Protein AF-A0A3M9MAK7-F1 (afdb_monomer)

pLDDT: mean 71.77, std 20.91, range [28.06, 95.38]

Nearest PDB structures (foldseek):
  4g6q-assembly2_B  TM=2.895E-01  e=3.908E-01  Kribbella flavida DSM 17836
  4g6q-assembly1_A  TM=2.541E-01  e=4.656E-01  Kribbella flavida DSM 17836
  4eju-assembly1_A  TM=1.971E-01  e=6.233E-01  Staphylococcus epidermidis RP62A
  3c18-assembly2_C  TM=3.849E-01  e=3.012E+00  Exiguobacterium sibiricum 255-15
  7yoo-assembly1_R  TM=2.099E-01  e=4.275E+00  Homo sapiens

Organism: NCBI:txid2487040

Mean predicted aligned error: 14.71 Å

Structure (mmCIF, N/CA/C/O backbone):
data_AF-A0A3M9MAK7-F1
#
_entry.id   AF-A0A3M9MAK7-F1
#
loop_
_atom_site.group_PDB
_atom_site.id
_atom_site.type_symbol
_atom_site.label_atom_id
_atom_site.label_alt_id
_atom_site.label_comp_id
_atom_site.label_asym_id
_atom_site.label_entity_id
_atom_site.label_seq_id
_atom_site.pdbx_PDB_ins_code
_atom_site.Cartn_x
_atom_site.Cartn_y
_atom_site.Cartn_z
_atom_site.occupancy
_atom_site.B_iso_or_equiv
_atom_site.auth_seq_id
_atom_site.auth_comp_id
_atom_site.auth_asym_id
_atom_site.auth_atom_id
_atom_site.pdbx_PDB_model_num
ATOM 1 N N . MET A 1 1 ? 31.504 -10.971 -49.615 1.00 34.22 1 MET A N 1
ATOM 2 C CA . MET A 1 1 ? 32.256 -11.606 -48.510 1.00 34.22 1 MET A CA 1
ATOM 3 C C . MET A 1 1 ? 31.718 -11.075 -47.186 1.00 34.22 1 MET A C 1
ATOM 5 O O . MET A 1 1 ? 32.121 -10.003 -46.760 1.00 34.22 1 MET A O 1
ATOM 9 N N . GLN A 1 2 ? 30.749 -11.764 -46.582 1.00 28.98 2 GLN A N 1
ATOM 10 C CA . GLN A 1 2 ? 30.196 -11.410 -45.268 1.00 28.98 2 GLN A CA 1
ATOM 11 C C . GLN A 1 2 ? 30.791 -12.370 -44.232 1.00 28.98 2 GLN A C 1
ATOM 13 O O . GLN A 1 2 ? 30.714 -13.584 -44.402 1.00 28.98 2 GLN A O 1
ATOM 18 N N . LYS A 1 3 ? 31.460 -11.820 -43.213 1.00 28.06 3 LYS A N 1
ATOM 19 C CA . LYS A 1 3 ? 32.079 -12.587 -42.125 1.00 28.06 3 LYS A CA 1
ATOM 20 C C . LYS A 1 3 ? 30.995 -13.044 -41.148 1.00 28.06 3 LYS A C 1
ATOM 22 O O . LYS A 1 3 ? 30.235 -12.222 -40.645 1.00 28.06 3 LYS A O 1
ATOM 27 N N . ALA A 1 4 ? 30.955 -14.347 -40.883 1.00 28.98 4 ALA A N 1
ATOM 28 C CA . ALA A 1 4 ? 30.161 -14.941 -39.819 1.00 28.98 4 ALA A CA 1
ATOM 29 C C . ALA A 1 4 ? 30.706 -14.495 -38.453 1.00 28.98 4 ALA A C 1
ATOM 31 O O . ALA A 1 4 ? 31.904 -14.605 -38.198 1.00 28.98 4 ALA A O 1
ATOM 32 N N . ILE A 1 5 ? 29.830 -13.999 -37.580 1.00 31.05 5 ILE A N 1
ATOM 33 C CA . ILE A 1 5 ? 30.132 -13.802 -36.162 1.00 31.05 5 ILE A CA 1
ATOM 34 C C . ILE A 1 5 ? 29.603 -15.042 -35.440 1.00 31.05 5 ILE A C 1
ATOM 36 O O . ILE A 1 5 ? 28.426 -15.131 -35.103 1.00 31.05 5 ILE A O 1
ATOM 40 N N . THR A 1 6 ? 30.472 -16.030 -35.252 1.00 35.84 6 THR A N 1
ATOM 41 C CA . THR A 1 6 ? 30.286 -17.111 -34.283 1.00 35.84 6 THR A CA 1
ATOM 42 C C . THR A 1 6 ? 30.476 -16.528 -32.887 1.00 35.84 6 THR A C 1
ATOM 44 O O . THR A 1 6 ? 31.595 -16.219 -32.486 1.00 35.84 6 THR A O 1
ATOM 47 N N . THR A 1 7 ? 29.388 -16.328 -32.146 1.00 33.84 7 THR A N 1
ATOM 48 C CA . THR A 1 7 ? 29.469 -16.034 -30.712 1.00 33.84 7 THR A CA 1
ATOM 49 C C . THR A 1 7 ? 29.550 -17.344 -29.940 1.00 33.84 7 THR A C 1
ATOM 51 O O . THR A 1 7 ? 28.528 -17.972 -29.659 1.00 33.84 7 THR A O 1
ATOM 54 N N . ASP A 1 8 ? 30.771 -17.736 -29.593 1.00 30.81 8 ASP A N 1
ATOM 55 C CA . ASP A 1 8 ? 31.036 -18.677 -28.512 1.00 30.81 8 ASP A CA 1
ATOM 56 C C . ASP A 1 8 ? 30.536 -18.079 -27.191 1.00 30.81 8 ASP A C 1
ATOM 58 O O . ASP A 1 8 ? 30.943 -16.994 -26.770 1.00 30.81 8 ASP A O 1
ATOM 62 N N . ILE A 1 9 ? 29.622 -18.788 -26.531 1.00 37.78 9 ILE A N 1
ATOM 63 C CA . ILE A 1 9 ? 29.179 -18.473 -25.173 1.00 37.78 9 ILE A CA 1
ATOM 64 C C . ILE A 1 9 ? 30.303 -18.917 -24.224 1.00 37.78 9 ILE A C 1
ATOM 66 O O . ILE A 1 9 ? 30.621 -20.111 -24.197 1.00 37.78 9 ILE A O 1
ATOM 70 N N . PRO A 1 10 ? 30.906 -18.026 -23.416 1.00 31.86 10 PRO A N 1
ATOM 71 C CA . PRO A 1 10 ? 31.939 -18.438 -22.480 1.00 31.86 10 PRO A CA 1
ATOM 72 C C . PRO A 1 10 ? 31.339 -19.346 -21.399 1.00 31.86 10 PRO A C 1
ATOM 74 O O . PRO A 1 10 ? 30.562 -18.921 -20.540 1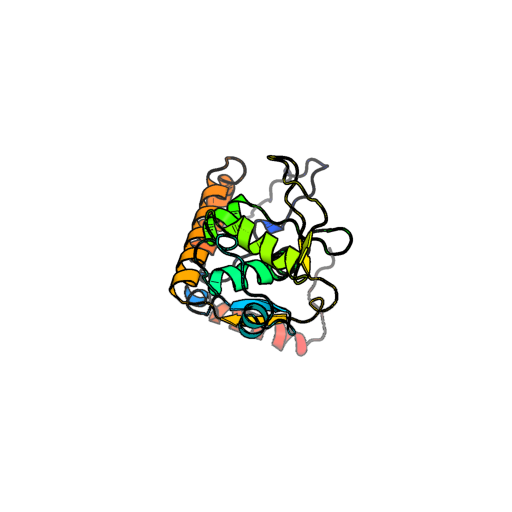.00 31.86 10 PRO A O 1
ATOM 77 N N . LYS A 1 11 ? 31.733 -20.623 -21.436 1.00 36.12 11 LYS A N 1
ATOM 78 C CA . LYS A 1 11 ? 31.542 -21.592 -20.352 1.00 36.12 11 LYS A CA 1
ATOM 79 C C . LYS A 1 11 ? 32.352 -21.125 -19.140 1.00 36.12 11 LYS A C 1
ATOM 81 O O . LYS A 1 11 ? 33.554 -21.353 -19.077 1.00 36.12 11 LYS A O 1
ATOM 86 N N . GLY A 1 12 ? 31.710 -20.444 -18.192 1.00 32.47 12 GLY A N 1
ATOM 87 C CA . GLY A 1 12 ? 32.422 -19.977 -16.997 1.00 32.47 12 GLY A CA 1
ATOM 88 C C . GLY A 1 12 ? 31.598 -19.364 -15.865 1.00 32.47 12 GLY A C 1
ATOM 89 O O . GLY A 1 12 ? 32.193 -18.822 -14.940 1.00 32.47 12 GLY A O 1
ATOM 90 N N . ILE A 1 13 ? 30.261 -19.422 -15.886 1.00 34.41 13 ILE A N 1
ATOM 91 C CA . ILE A 1 13 ? 29.427 -18.789 -14.843 1.00 34.41 13 ILE A CA 1
ATOM 92 C C . ILE A 1 13 ? 28.430 -19.787 -14.251 1.00 34.41 13 ILE A C 1
ATOM 94 O O . ILE A 1 13 ? 27.233 -19.547 -14.220 1.00 34.41 13 ILE A O 1
ATOM 98 N N . LEU A 1 14 ? 28.918 -20.927 -13.773 1.00 33.44 14 LEU A N 1
ATOM 99 C CA . LEU A 1 14 ? 28.177 -21.753 -12.822 1.00 33.44 14 LEU A CA 1
ATOM 100 C C . LEU A 1 14 ? 29.174 -22.256 -11.777 1.00 33.44 14 LEU A C 1
ATOM 102 O O . LEU A 1 14 ? 29.785 -23.305 -11.937 1.00 33.44 14 LEU A O 1
ATOM 106 N N . LYS A 1 15 ? 29.375 -21.461 -10.720 1.00 32.44 15 LYS A N 1
ATOM 107 C CA . LYS A 1 15 ? 29.794 -22.006 -9.427 1.00 32.44 15 LYS A CA 1
ATOM 108 C C . LYS A 1 15 ? 28.524 -22.306 -8.639 1.00 32.44 15 LYS A C 1
ATOM 110 O O . LYS A 1 15 ? 27.651 -21.450 -8.500 1.00 32.44 15 LYS A O 1
ATOM 115 N N . GLU A 1 16 ? 28.433 -23.554 -8.217 1.00 37.16 16 GLU A N 1
ATOM 116 C CA . GLU A 1 16 ? 27.311 -24.203 -7.554 1.00 37.16 16 GLU A CA 1
ATOM 117 C C . GLU A 1 16 ? 26.887 -23.466 -6.267 1.00 37.16 16 GLU A C 1
ATOM 119 O O . GLU A 1 16 ? 27.723 -22.951 -5.525 1.00 37.16 16 GLU A O 1
ATOM 124 N N . GLY A 1 17 ? 25.575 -23.423 -5.991 1.00 35.81 17 GLY A N 1
ATOM 125 C CA . GLY A 1 17 ? 25.070 -23.214 -4.625 1.00 35.81 17 GLY A CA 1
ATOM 126 C C . GLY A 1 17 ? 24.333 -21.911 -4.278 1.00 35.81 17 GLY A C 1
ATOM 127 O O . GLY A 1 17 ? 24.080 -21.683 -3.098 1.00 35.81 17 GLY A O 1
ATOM 128 N N . LYS A 1 18 ? 23.923 -21.059 -5.229 1.00 31.34 18 LYS A N 1
ATOM 129 C CA . LYS A 1 18 ? 22.968 -19.959 -4.946 1.00 31.34 18 LYS A CA 1
ATOM 130 C C . LYS A 1 18 ? 21.806 -19.981 -5.943 1.00 31.34 18 LYS A C 1
ATOM 132 O O . LYS A 1 18 ? 22.076 -20.038 -7.142 1.00 31.34 18 LYS A O 1
ATOM 137 N N . PRO A 1 19 ? 20.530 -19.928 -5.505 1.00 30.64 19 PRO A N 1
ATOM 138 C CA . PRO A 1 19 ? 19.407 -19.879 -6.434 1.00 30.64 19 PRO A CA 1
ATOM 139 C C . PRO A 1 19 ? 19.476 -18.574 -7.232 1.00 30.64 19 PRO A C 1
ATOM 141 O O . PRO A 1 19 ? 19.287 -17.478 -6.703 1.00 30.64 19 PRO A O 1
ATOM 144 N N . PHE A 1 20 ? 19.800 -18.709 -8.516 1.00 31.02 20 PHE A N 1
ATOM 145 C CA . PHE A 1 20 ? 19.833 -17.627 -9.486 1.00 31.02 20 PHE A CA 1
ATOM 146 C C . PHE A 1 20 ? 18.391 -17.161 -9.720 1.00 31.02 20 PHE A C 1
ATOM 148 O O . PHE A 1 20 ? 17.602 -17.813 -10.403 1.00 31.02 20 PHE A O 1
ATOM 155 N N . CYS A 1 21 ? 18.014 -16.062 -9.073 1.00 31.17 21 CYS A N 1
ATOM 156 C CA . CYS A 1 21 ? 16.691 -15.473 -9.201 1.00 31.17 21 CYS A CA 1
ATOM 157 C C . CYS A 1 21 ? 16.575 -14.800 -10.577 1.00 31.17 21 CYS A C 1
ATOM 159 O O . CYS A 1 21 ? 17.034 -13.676 -10.775 1.00 31.17 21 CYS A O 1
ATOM 161 N N . TRP A 1 22 ? 15.929 -15.475 -11.531 1.00 29.20 22 TRP A N 1
ATOM 162 C CA . TRP A 1 22 ? 15.577 -14.937 -12.857 1.00 29.20 22 TRP A CA 1
ATOM 163 C C . TRP A 1 22 ? 14.670 -13.686 -12.799 1.00 29.20 22 TRP A C 1
ATOM 165 O O . TRP A 1 22 ? 14.403 -13.044 -13.816 1.00 29.20 22 TRP A O 1
ATOM 175 N N . TYR A 1 23 ? 14.219 -13.290 -11.606 1.00 36.19 23 TYR A N 1
ATOM 176 C CA . TYR A 1 23 ? 13.237 -12.232 -11.389 1.00 36.19 23 TYR A CA 1
ATOM 177 C C . TYR A 1 23 ? 13.775 -10.799 -11.538 1.00 36.19 23 TYR A C 1
ATOM 179 O O . TYR A 1 23 ? 12.991 -9.853 -11.555 1.00 36.19 23 TYR A O 1
ATOM 187 N N . CYS A 1 24 ? 15.088 -10.602 -11.700 1.00 31.58 24 CYS A N 1
ATOM 188 C CA . CYS A 1 24 ? 15.650 -9.262 -11.910 1.00 31.58 24 CYS A CA 1
ATOM 189 C C . CYS A 1 24 ? 15.579 -8.760 -13.367 1.00 31.58 24 CYS A C 1
ATOM 191 O O . CYS A 1 24 ? 15.871 -7.591 -13.601 1.00 31.58 24 CYS A O 1
ATOM 193 N N . ILE A 1 25 ? 15.184 -9.592 -14.343 1.00 34.56 25 ILE A N 1
ATOM 194 C CA . ILE A 1 25 ? 15.234 -9.231 -15.780 1.00 34.56 25 ILE A CA 1
ATOM 195 C C . ILE A 1 25 ? 13.850 -9.304 -16.467 1.00 34.56 25 ILE A C 1
ATOM 197 O O . ILE A 1 25 ? 13.680 -8.827 -17.582 1.00 34.56 25 ILE A O 1
ATOM 201 N N . GLY A 1 26 ? 12.819 -9.834 -15.802 1.00 28.50 26 GLY A N 1
ATOM 202 C CA . GLY A 1 26 ? 11.537 -10.192 -16.430 1.00 28.50 26 GLY A CA 1
ATOM 203 C C . GLY A 1 26 ? 10.393 -9.167 -16.380 1.00 28.50 26 GLY A C 1
ATOM 204 O O . GLY A 1 26 ? 9.238 -9.583 -16.416 1.00 28.50 26 GLY A O 1
ATOM 205 N N . GLN A 1 27 ? 10.641 -7.857 -16.262 1.00 43.41 27 GLN A N 1
ATOM 206 C CA . GLN A 1 27 ? 9.577 -6.840 -16.401 1.00 43.41 27 GLN A CA 1
ATOM 207 C C . GLN A 1 27 ? 9.912 -5.812 -17.464 1.00 43.41 27 GLN A C 1
ATOM 209 O O . GLN A 1 27 ? 10.501 -4.765 -17.199 1.00 43.41 27 GLN A O 1
ATOM 214 N N . THR A 1 28 ? 9.576 -6.167 -18.695 1.00 39.09 28 THR A N 1
ATOM 215 C CA . THR A 1 28 ? 10.204 -5.566 -19.858 1.00 39.09 28 THR A CA 1
ATOM 216 C C . THR A 1 28 ? 9.272 -5.522 -21.059 1.00 39.09 28 THR A C 1
ATOM 218 O O . THR A 1 28 ? 9.636 -5.844 -22.183 1.00 39.09 28 THR A O 1
ATOM 221 N N . LEU A 1 29 ? 8.036 -5.090 -20.815 1.00 35.12 29 LEU A N 1
ATOM 222 C CA . LEU A 1 29 ? 7.176 -4.551 -21.865 1.00 35.12 29 LEU A CA 1
ATOM 223 C C . LEU A 1 29 ? 7.310 -3.023 -21.852 1.00 35.12 29 LEU A C 1
ATOM 225 O O . LEU A 1 29 ? 7.438 -2.466 -20.763 1.00 35.12 29 LEU A O 1
ATOM 229 N N . PRO A 1 30 ? 7.304 -2.345 -23.014 1.00 34.44 30 PRO A N 1
ATOM 230 C CA . PRO A 1 30 ? 7.687 -0.942 -23.162 1.00 34.44 30 PRO A CA 1
ATOM 231 C C . PRO A 1 30 ? 6.867 -0.050 -22.224 1.00 34.44 30 PRO A C 1
ATOM 233 O O . PRO A 1 30 ? 5.686 0.233 -22.433 1.00 34.44 30 PRO A O 1
ATOM 236 N N . ILE A 1 31 ? 7.521 0.376 -21.144 1.00 41.50 31 ILE A N 1
ATOM 237 C CA . ILE A 1 31 ? 6.896 1.008 -19.981 1.00 41.50 31 ILE A CA 1
ATOM 238 C C . ILE A 1 31 ? 6.359 2.414 -20.323 1.00 41.50 31 ILE A C 1
ATOM 240 O O . ILE A 1 31 ? 5.423 2.900 -19.689 1.00 41.50 31 ILE A O 1
ATOM 244 N N . ASN A 1 32 ? 6.864 3.063 -21.374 1.00 34.19 32 ASN A N 1
ATOM 245 C CA . ASN A 1 32 ? 6.567 4.475 -21.621 1.00 34.19 32 ASN A CA 1
ATOM 246 C C . ASN A 1 32 ? 5.165 4.764 -22.183 1.00 34.19 32 ASN A C 1
ATOM 248 O O . ASN A 1 32 ? 4.618 5.816 -21.858 1.00 34.19 32 ASN A O 1
ATOM 252 N N . ASN A 1 33 ? 4.533 3.843 -22.924 1.00 29.78 33 ASN A N 1
ATOM 253 C CA . ASN A 1 33 ? 3.176 4.063 -23.458 1.00 29.78 33 ASN A CA 1
ATOM 254 C C . ASN A 1 33 ? 2.054 3.401 -22.637 1.00 29.78 33 ASN A C 1
ATOM 256 O O . ASN A 1 33 ? 0.897 3.798 -22.748 1.00 29.78 33 ASN A O 1
ATOM 260 N N . LEU A 1 34 ? 2.382 2.475 -21.728 1.00 31.28 34 LEU A N 1
ATOM 261 C CA . LEU A 1 34 ? 1.412 1.858 -20.810 1.00 31.28 34 LEU A CA 1
ATOM 262 C C . LEU A 1 34 ? 1.251 2.616 -19.477 1.00 31.28 34 LEU A C 1
ATOM 264 O O . LEU A 1 34 ? 0.250 2.428 -18.792 1.00 31.28 34 LEU A O 1
ATOM 268 N N . ILE A 1 35 ? 2.157 3.539 -19.118 1.00 36.66 35 ILE A N 1
ATOM 269 C CA . ILE A 1 35 ? 2.048 4.345 -17.878 1.00 36.66 35 ILE A CA 1
ATOM 270 C C . ILE A 1 35 ? 0.912 5.386 -17.923 1.00 36.66 35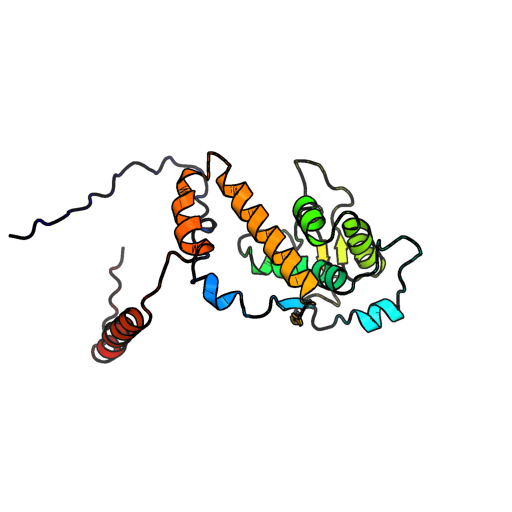 ILE A C 1
ATOM 272 O O . ILE A 1 35 ? 0.468 5.854 -16.870 1.00 36.66 35 ILE A O 1
ATOM 276 N N . LYS A 1 36 ? 0.374 5.735 -19.100 1.00 34.53 36 LYS A N 1
ATOM 277 C CA . LYS A 1 36 ? -0.831 6.584 -19.168 1.00 34.53 36 LYS A CA 1
ATOM 278 C C . LYS A 1 36 ? -2.081 5.858 -18.643 1.00 34.53 36 LYS A C 1
ATOM 280 O O . LYS A 1 36 ? -3.037 6.513 -18.227 1.00 34.53 36 LYS A O 1
ATOM 285 N N . HIS A 1 37 ? -2.056 4.525 -18.578 1.00 40.28 37 HIS A N 1
ATOM 286 C CA . HIS A 1 37 ? -3.168 3.716 -18.100 1.00 40.28 37 HIS A CA 1
ATOM 287 C C . HIS A 1 37 ? -3.081 3.486 -16.587 1.00 40.28 37 HIS A C 1
ATOM 289 O O . HIS A 1 37 ? -2.348 2.643 -16.087 1.00 40.28 37 HIS A O 1
ATOM 295 N N . GLN A 1 38 ? -3.858 4.290 -15.860 1.00 50.59 38 GLN A N 1
ATOM 296 C CA . GLN A 1 38 ? -4.550 3.936 -14.619 1.00 50.59 38 GLN A CA 1
ATOM 297 C C . GLN A 1 38 ? -3.814 2.950 -13.688 1.00 50.59 38 GLN A C 1
ATOM 299 O O . GLN A 1 38 ? -4.037 1.743 -13.729 1.00 50.59 38 GLN A O 1
ATOM 304 N N . LEU A 1 39 ? -3.011 3.479 -12.756 1.00 67.06 39 LEU A N 1
ATOM 305 C CA . LEU A 1 39 ? -2.609 2.745 -11.551 1.00 67.06 39 LEU A CA 1
ATOM 306 C C . LEU A 1 39 ? -3.875 2.371 -10.758 1.00 67.06 39 LEU A C 1
ATOM 308 O O . LEU A 1 39 ? -4.385 3.174 -9.971 1.00 67.06 39 LEU A O 1
ATOM 312 N N . LYS A 1 40 ? -4.402 1.177 -11.033 1.00 82.56 40 LYS A N 1
ATOM 313 C CA . LYS A 1 40 ? -5.485 0.533 -10.293 1.00 82.56 40 LYS A CA 1
ATOM 314 C C . LYS A 1 40 ? -4.891 -0.299 -9.165 1.00 82.56 40 LYS A C 1
ATOM 316 O O . LYS A 1 40 ? -3.884 -0.980 -9.357 1.00 82.56 40 LYS A O 1
ATOM 321 N N . ILE A 1 41 ? -5.518 -0.254 -7.998 1.00 87.31 41 ILE A N 1
ATOM 322 C CA . ILE A 1 41 ? -5.159 -1.092 -6.852 1.00 87.31 41 ILE A CA 1
ATOM 323 C C . ILE A 1 41 ? -6.144 -2.241 -6.740 1.00 87.31 41 ILE A C 1
ATOM 325 O O . ILE A 1 41 ? -7.333 -2.065 -6.985 1.00 87.31 41 ILE A O 1
ATOM 329 N N . ARG A 1 42 ? -5.644 -3.412 -6.343 1.00 90.81 42 ARG A N 1
ATOM 330 C CA . ARG A 1 42 ? -6.470 -4.569 -5.996 1.00 90.81 42 ARG A CA 1
ATOM 331 C C . ARG A 1 42 ? -6.941 -4.456 -4.550 1.00 90.81 42 ARG A C 1
ATOM 333 O O . ARG A 1 42 ? -6.107 -4.361 -3.656 1.00 90.81 42 ARG A O 1
ATOM 340 N N . ILE A 1 43 ? -8.248 -4.494 -4.328 1.00 93.62 43 ILE A N 1
ATOM 341 C CA . ILE A 1 43 ? -8.889 -4.383 -3.009 1.00 93.62 43 ILE A CA 1
ATOM 342 C C . ILE A 1 43 ? -9.860 -5.557 -2.843 1.00 93.62 43 ILE A C 1
ATOM 344 O O . ILE A 1 43 ? -10.464 -5.940 -3.847 1.00 93.62 43 ILE A O 1
ATOM 348 N N . PRO A 1 44 ? -10.032 -6.137 -1.637 1.00 94.06 44 PRO A N 1
ATOM 349 C CA . PRO A 1 44 ? -10.991 -7.220 -1.428 1.00 94.06 44 PRO A CA 1
ATOM 350 C C . PRO A 1 44 ? -12.387 -6.867 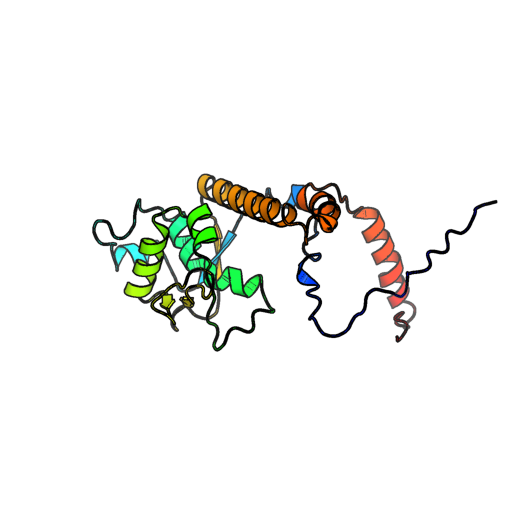-1.944 1.00 94.06 44 PRO A C 1
ATOM 352 O O . PRO A 1 44 ? -12.890 -5.771 -1.688 1.00 94.06 44 PRO A O 1
ATOM 355 N N . LEU A 1 45 ? -13.028 -7.801 -2.651 1.00 92.81 45 LEU A N 1
ATOM 356 C CA . LEU A 1 45 ? -14.322 -7.566 -3.299 1.00 92.81 45 LEU A CA 1
ATOM 357 C C . LEU A 1 45 ? -15.403 -7.127 -2.301 1.00 92.81 45 LEU A C 1
ATOM 359 O O . LEU A 1 45 ? -16.201 -6.251 -2.622 1.00 92.81 45 LEU A O 1
ATOM 363 N N . LYS A 1 46 ? -15.378 -7.684 -1.087 1.00 92.00 46 LYS A N 1
ATOM 364 C CA . LYS A 1 46 ? -16.338 -7.416 -0.005 1.00 92.00 46 LYS A CA 1
ATOM 365 C C . LYS A 1 46 ? -16.025 -6.165 0.826 1.00 92.00 46 LYS A C 1
ATOM 367 O O . LYS A 1 46 ? -16.801 -5.815 1.703 1.00 92.00 46 LYS A O 1
ATOM 372 N N . PHE A 1 47 ? -14.891 -5.500 0.598 1.00 94.12 47 PHE A N 1
ATOM 373 C CA . PHE A 1 47 ? -14.489 -4.340 1.396 1.00 94.12 47 PHE A CA 1
ATOM 374 C C . PHE A 1 47 ? -14.969 -3.032 0.756 1.00 94.12 47 PHE A C 1
ATOM 376 O O . PHE A 1 47 ? -14.643 -2.765 -0.400 1.00 94.12 47 PHE A O 1
ATOM 383 N N . ASN A 1 48 ? -15.694 -2.189 1.490 1.00 93.88 48 ASN A N 1
ATOM 384 C CA . ASN A 1 48 ? -16.033 -0.823 1.080 1.00 93.88 48 ASN A CA 1
ATOM 385 C C . ASN A 1 48 ? -15.473 0.172 2.105 1.00 93.88 48 ASN A C 1
ATOM 387 O O . ASN A 1 48 ? -15.835 0.125 3.275 1.00 93.88 48 ASN A O 1
ATOM 391 N N . LEU A 1 49 ? -14.579 1.066 1.668 1.00 93.50 49 LEU A N 1
ATOM 392 C CA . LEU A 1 49 ? -13.917 2.008 2.570 1.00 93.50 49 LEU A CA 1
ATOM 393 C C . LEU A 1 49 ? -14.891 3.033 3.162 1.00 93.50 49 LEU A C 1
ATOM 395 O O . LEU A 1 49 ? -14.750 3.377 4.330 1.00 93.50 49 LEU A O 1
ATOM 399 N N . ASP A 1 50 ? -15.855 3.525 2.383 1.00 93.94 50 ASP A N 1
ATOM 400 C CA . ASP A 1 50 ? -16.760 4.582 2.843 1.00 93.94 50 ASP A CA 1
ATOM 401 C C . ASP A 1 50 ? -17.719 4.057 3.920 1.00 93.94 50 ASP A C 1
ATOM 403 O O . ASP A 1 50 ? -17.857 4.668 4.979 1.00 93.94 50 ASP A O 1
ATOM 407 N N . GLU A 1 51 ? -18.292 2.872 3.700 1.00 94.75 51 GLU A N 1
ATOM 408 C CA . GLU A 1 51 ? -19.112 2.165 4.695 1.00 94.75 51 GLU A CA 1
ATOM 409 C C . GLU A 1 51 ? -18.296 1.784 5.937 1.00 94.75 51 GLU A C 1
ATOM 411 O O . GLU A 1 51 ? -18.772 1.908 7.066 1.00 94.75 51 GLU A O 1
ATOM 416 N N . HIS A 1 52 ? -17.045 1.354 5.746 1.00 94.38 52 HIS A N 1
ATOM 417 C CA . HIS A 1 52 ? -16.163 0.985 6.852 1.00 94.38 52 HIS A CA 1
ATOM 418 C C . HIS A 1 52 ? -15.814 2.184 7.736 1.00 94.38 52 HIS A C 1
ATOM 420 O O . HIS A 1 52 ? -15.853 2.067 8.957 1.00 94.38 52 HIS A O 1
ATOM 426 N N . LEU A 1 53 ? -15.533 3.346 7.137 1.00 94.19 53 LEU A N 1
ATOM 427 C CA . LEU A 1 53 ? -15.264 4.590 7.866 1.00 94.19 53 LEU A CA 1
ATOM 428 C C . LEU A 1 53 ? -16.500 5.114 8.610 1.00 94.19 53 LEU A C 1
ATOM 430 O O . LEU A 1 53 ? -16.349 5.713 9.671 1.00 94.19 53 LEU A O 1
ATOM 434 N N . LEU A 1 54 ? -17.705 4.880 8.080 1.00 94.19 54 LEU A N 1
ATOM 435 C CA . LEU A 1 54 ? -18.967 5.189 8.762 1.00 94.19 54 LEU A CA 1
ATOM 436 C C . LEU A 1 54 ? -19.187 4.290 9.984 1.00 94.19 54 LEU A C 1
ATOM 438 O O . LEU A 1 54 ? -19.573 4.774 11.044 1.00 94.19 54 LEU A O 1
ATOM 442 N N . LYS A 1 55 ? -18.928 2.986 9.842 1.00 95.38 55 LYS A N 1
ATOM 443 C CA . LYS A 1 55 ? -19.118 2.002 10.917 1.00 95.38 55 LYS A CA 1
ATOM 444 C C . LYS A 1 55 ? -18.046 2.098 12.005 1.00 95.38 55 LYS A C 1
ATOM 446 O O . LYS A 1 55 ? -18.343 1.911 13.181 1.00 95.38 55 LYS A O 1
ATOM 451 N N . TYR A 1 56 ? -16.806 2.369 11.610 1.00 93.31 56 TYR A N 1
ATOM 452 C CA . TYR A 1 56 ? -15.648 2.448 12.493 1.00 93.31 56 TYR A CA 1
ATOM 453 C C . TYR A 1 56 ? -14.907 3.768 12.258 1.00 93.31 56 TYR A C 1
ATOM 455 O O . TYR A 1 56 ? -13.867 3.778 11.589 1.00 93.31 56 TYR A O 1
ATOM 463 N N . PRO A 1 57 ? -15.415 4.895 12.784 1.00 91.31 57 PRO A N 1
ATOM 464 C CA . PRO A 1 57 ? -14.730 6.169 12.644 1.00 91.31 57 PRO A CA 1
ATOM 465 C C . PRO A 1 57 ? -13.343 6.104 13.311 1.00 91.31 57 PRO A C 1
ATOM 467 O O . PRO A 1 57 ? -13.202 5.502 14.381 1.00 91.31 57 PRO A O 1
ATOM 470 N N . PRO A 1 58 ? -12.299 6.675 12.685 1.00 90.62 58 PRO A N 1
ATOM 471 C CA . PRO A 1 58 ? -10.970 6.701 13.276 1.00 90.62 58 PRO A CA 1
ATOM 472 C C . PRO A 1 58 ? -10.938 7.621 14.495 1.00 90.62 58 PRO A C 1
ATOM 474 O O . PRO A 1 58 ? -11.529 8.705 14.492 1.00 90.62 58 PRO A O 1
ATOM 477 N N . GLU A 1 59 ? -10.212 7.206 15.527 1.00 89.38 59 GLU A N 1
ATOM 478 C CA . GLU A 1 59 ? -10.042 8.009 16.733 1.00 89.38 59 GLU A CA 1
ATOM 479 C C . GLU A 1 59 ? -9.160 9.237 16.462 1.00 89.38 59 GLU A C 1
ATOM 481 O O . GLU A 1 59 ? -8.371 9.295 15.507 1.00 89.38 59 GLU A O 1
ATOM 486 N N . LYS A 1 60 ? -9.285 10.262 17.312 1.00 83.75 60 LYS A N 1
ATOM 487 C CA . LYS A 1 60 ? -8.535 11.512 17.152 1.00 83.75 60 LYS A CA 1
ATOM 488 C C . LYS A 1 60 ? -7.030 11.232 17.200 1.00 83.75 60 LYS A C 1
ATOM 490 O O . LYS A 1 60 ? -6.486 10.878 18.237 1.00 83.75 60 LYS A O 1
ATOM 495 N N . GLY A 1 61 ? -6.353 11.457 16.076 1.00 80.00 61 GLY A N 1
ATOM 496 C CA . GLY A 1 61 ? -4.905 11.260 15.951 1.00 80.00 61 GLY A CA 1
ATOM 497 C C . GLY A 1 61 ? -4.475 9.850 15.538 1.00 80.00 61 GLY A C 1
ATOM 498 O O . GLY A 1 61 ? -3.295 9.664 15.250 1.00 80.00 61 GLY A O 1
ATOM 499 N N . GLU A 1 62 ? -5.402 8.894 15.419 1.00 82.81 62 GLU A N 1
ATOM 500 C CA . GLU A 1 62 ? -5.108 7.528 14.965 1.00 82.81 62 GLU A CA 1
ATOM 501 C C . GLU A 1 62 ? -4.614 7.524 13.511 1.00 82.81 62 GLU A C 1
ATOM 503 O O . GLU A 1 62 ? -3.593 6.923 13.181 1.00 82.81 62 GLU A 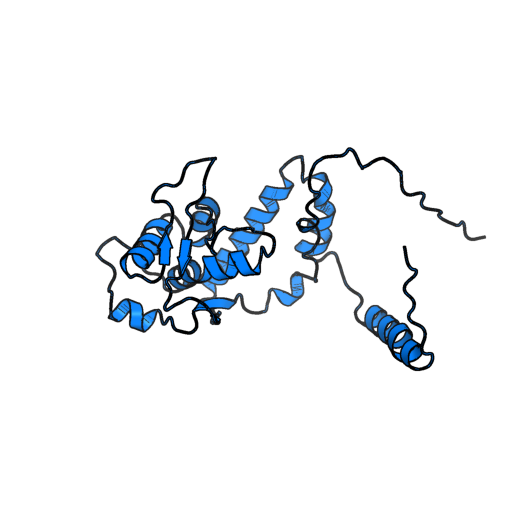O 1
ATOM 508 N N . ILE A 1 63 ? -5.287 8.279 12.637 1.00 85.06 63 ILE A N 1
ATOM 509 C CA . ILE A 1 63 ? -4.900 8.434 11.233 1.00 85.06 63 ILE A CA 1
ATOM 510 C C . ILE A 1 63 ? -4.421 9.866 10.999 1.00 85.06 63 ILE A C 1
ATOM 512 O O . ILE A 1 63 ? -5.202 10.820 10.976 1.00 85.06 63 ILE A O 1
ATOM 516 N N . LYS A 1 64 ? -3.114 10.027 10.769 1.00 78.94 64 LYS A N 1
ATOM 517 C CA . LYS A 1 64 ? -2.530 11.331 10.433 1.00 78.94 64 LYS A CA 1
ATOM 518 C C . LYS A 1 64 ? -2.952 11.754 9.023 1.00 78.94 64 LYS A C 1
ATOM 520 O O . LYS A 1 64 ? -2.425 11.223 8.045 1.00 78.94 64 LYS A O 1
ATOM 525 N N . ASN A 1 65 ? -3.812 12.770 8.943 1.00 79.12 65 ASN A N 1
ATOM 526 C CA . ASN A 1 65 ? -4.417 13.301 7.715 1.00 79.12 65 ASN A CA 1
ATOM 527 C C . ASN A 1 65 ? -5.186 12.215 6.951 1.00 79.12 65 ASN A C 1
ATOM 529 O O . ASN A 1 65 ? -4.610 11.517 6.114 1.00 79.12 65 ASN A O 1
ATOM 533 N N . LEU A 1 66 ? -6.483 12.093 7.247 1.00 84.19 66 LEU A N 1
ATOM 534 C CA . LEU A 1 66 ? -7.375 11.117 6.626 1.00 84.19 66 LEU A CA 1
ATOM 535 C C . LEU A 1 66 ? -7.400 11.304 5.101 1.00 84.19 66 LEU A C 1
ATOM 537 O O . LEU A 1 66 ? -7.993 12.243 4.577 1.00 84.19 66 LEU A O 1
ATOM 541 N N . ASP A 1 67 ? -6.726 10.401 4.396 1.00 88.75 67 ASP A N 1
ATOM 542 C CA . ASP A 1 67 ? -6.609 10.391 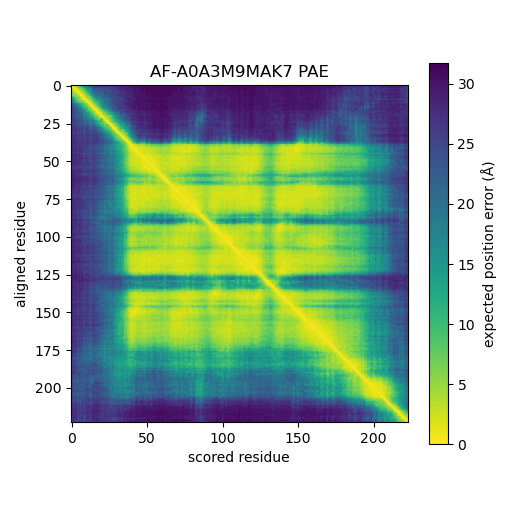2.940 1.00 88.75 67 ASP A CA 1
ATOM 543 C C . ASP A 1 67 ? -7.047 9.013 2.443 1.00 88.75 67 ASP A C 1
ATOM 545 O O . ASP A 1 67 ? -6.365 8.007 2.669 1.00 88.75 67 ASP A O 1
ATOM 549 N N . LYS A 1 68 ? -8.210 8.969 1.784 1.00 91.25 68 LYS A N 1
ATOM 550 C CA . LYS A 1 68 ? -8.834 7.721 1.330 1.00 91.25 68 LYS A CA 1
ATOM 551 C C . LYS A 1 68 ? -7.908 6.928 0.409 1.00 91.25 68 LYS A C 1
ATOM 553 O O . LYS A 1 68 ? -7.816 5.714 0.555 1.00 91.25 68 LYS A O 1
ATOM 558 N N . ASP A 1 69 ? -7.148 7.592 -0.464 1.00 90.88 69 ASP A N 1
ATOM 559 C CA . ASP A 1 69 ? -6.223 6.915 -1.382 1.00 90.88 69 ASP A CA 1
ATOM 560 C C . ASP A 1 69 ? -5.118 6.159 -0.627 1.00 90.88 69 ASP A C 1
ATOM 562 O O . ASP A 1 69 ? -4.723 5.058 -1.022 1.00 90.88 69 ASP A O 1
ATOM 566 N N . ARG A 1 70 ? -4.633 6.717 0.491 1.00 90.62 70 ARG A N 1
ATOM 567 C CA . ARG A 1 70 ? -3.616 6.066 1.336 1.00 90.62 70 ARG A CA 1
ATOM 568 C C . ARG A 1 70 ? -4.169 4.828 2.017 1.00 90.62 70 ARG A C 1
ATOM 570 O O . ARG A 1 70 ? -3.476 3.816 2.088 1.00 90.62 70 ARG A O 1
ATOM 577 N N . LEU A 1 71 ? -5.406 4.919 2.493 1.00 92.81 71 LEU A N 1
ATOM 578 C CA . LEU A 1 71 ? -6.105 3.816 3.138 1.00 92.81 71 LEU A CA 1
ATOM 579 C C . LEU A 1 71 ? -6.386 2.681 2.150 1.00 92.81 71 LEU A C 1
ATOM 581 O O . LEU A 1 71 ? -6.043 1.534 2.424 1.00 92.81 71 LEU A O 1
ATOM 585 N N . LEU A 1 72 ? -6.903 3.003 0.961 1.00 93.31 72 LEU A N 1
ATOM 586 C CA . LEU A 1 72 ? -7.101 2.033 -0.120 1.00 93.31 72 LEU A CA 1
ATOM 587 C C . LEU A 1 72 ? -5.781 1.364 -0.524 1.00 93.31 72 LEU A C 1
ATOM 589 O O . LEU A 1 72 ? -5.736 0.149 -0.726 1.00 93.31 72 LEU A O 1
ATOM 593 N N . TYR A 1 73 ? -4.692 2.137 -0.601 1.00 91.62 73 TYR A N 1
ATOM 594 C CA . TYR A 1 73 ? -3.364 1.590 -0.864 1.00 91.62 73 TYR A CA 1
ATOM 595 C C . TYR A 1 73 ? -2.916 0.626 0.235 1.00 91.62 73 TYR A C 1
ATOM 597 O O . TYR A 1 73 ? -2.473 -0.474 -0.086 1.00 91.62 73 TYR A O 1
ATOM 605 N N . ALA A 1 74 ? -3.083 0.990 1.510 1.00 92.19 74 ALA A N 1
ATOM 606 C CA . ALA A 1 74 ? -2.725 0.134 2.639 1.00 92.19 74 ALA A CA 1
ATOM 607 C C . ALA A 1 74 ? -3.472 -1.211 2.613 1.00 92.19 74 ALA A C 1
ATOM 609 O O . ALA A 1 74 ? -2.842 -2.261 2.726 1.00 92.19 74 ALA A O 1
ATOM 610 N N . VAL A 1 75 ? -4.788 -1.196 2.370 1.00 93.81 75 VAL A N 1
ATOM 611 C CA . VAL A 1 75 ? -5.608 -2.419 2.271 1.00 93.81 75 VAL A CA 1
ATOM 612 C C . VAL A 1 75 ? -5.210 -3.277 1.070 1.00 93.81 75 VAL A C 1
ATOM 614 O O . VAL A 1 75 ? -5.231 -4.505 1.151 1.00 93.81 75 VAL A O 1
ATOM 617 N N . GLY A 1 76 ? -4.838 -2.661 -0.054 1.00 91.44 76 GLY A N 1
ATOM 618 C CA . GLY A 1 76 ? -4.479 -3.382 -1.275 1.00 91.44 76 GLY A CA 1
ATOM 619 C C . GLY A 1 76 ? -3.060 -3.957 -1.307 1.00 91.44 76 GLY A C 1
ATOM 620 O O . GLY A 1 76 ? -2.733 -4.753 -2.198 1.00 91.44 76 GLY A O 1
ATOM 621 N N . LEU A 1 77 ? -2.198 -3.590 -0.354 1.00 89.81 77 LEU A N 1
ATOM 622 C CA . LEU A 1 77 ? -0.797 -4.016 -0.324 1.00 89.81 77 LEU A CA 1
ATOM 623 C C . LEU A 1 77 ? -0.617 -5.536 -0.225 1.00 89.81 77 LEU A C 1
ATOM 625 O O . LEU A 1 77 ? 0.092 -6.074 -1.080 1.00 89.81 77 LEU A O 1
ATOM 629 N N . PRO A 1 78 ? -1.259 -6.262 0.714 1.00 89.19 78 PRO A N 1
ATOM 630 C CA . PRO A 1 78 ? -1.056 -7.707 0.822 1.00 89.19 78 PRO A CA 1
ATOM 631 C C . PRO A 1 78 ? -1.485 -8.472 -0.441 1.00 89.19 78 PRO A C 1
ATOM 633 O O . PRO A 1 78 ? -0.895 -9.493 -0.789 1.00 89.19 78 PRO A O 1
ATOM 636 N N . ILE A 1 79 ? -2.483 -7.978 -1.182 1.00 89.44 79 ILE A N 1
ATOM 637 C CA . ILE A 1 79 ? -2.890 -8.574 -2.466 1.00 89.44 79 ILE A CA 1
ATOM 638 C C . ILE A 1 79 ? -1.847 -8.269 -3.542 1.00 89.44 79 ILE A C 1
ATOM 640 O O . ILE A 1 79 ? -1.424 -9.156 -4.281 1.00 89.44 79 ILE A O 1
ATOM 644 N N . THR A 1 80 ? -1.411 -7.013 -3.621 1.00 86.94 80 THR A N 1
ATOM 645 C CA . THR A 1 80 ? -0.466 -6.555 -4.644 1.00 86.94 80 THR A CA 1
ATOM 646 C C . THR A 1 80 ? 0.894 -7.234 -4.505 1.00 86.94 80 THR A C 1
ATOM 648 O O . THR A 1 80 ? 1.452 -7.680 -5.502 1.00 86.94 80 THR A O 1
ATOM 651 N N . ILE A 1 81 ? 1.410 -7.361 -3.282 1.00 84.88 81 ILE A N 1
ATOM 652 C CA . ILE A 1 81 ? 2.702 -8.001 -3.013 1.00 84.88 81 ILE A CA 1
ATOM 653 C C . ILE A 1 81 ? 2.653 -9.489 -3.377 1.00 84.88 81 ILE A C 1
ATOM 655 O O . ILE A 1 81 ? 3.567 -9.960 -4.046 1.00 84.88 81 ILE A O 1
ATOM 659 N N . ARG A 1 82 ? 1.582 -10.212 -3.017 1.00 81.31 82 ARG A N 1
ATOM 660 C CA . ARG A 1 82 ? 1.410 -11.625 -3.407 1.00 81.31 82 ARG A CA 1
ATOM 661 C C . ARG A 1 82 ? 1.322 -11.795 -4.917 1.00 81.31 82 ARG A C 1
ATOM 663 O O . ARG A 1 82 ? 1.995 -12.645 -5.484 1.00 81.31 82 ARG A O 1
ATOM 670 N N . ALA A 1 83 ? 0.525 -10.959 -5.578 1.00 81.38 83 ALA A N 1
ATOM 671 C CA . ALA A 1 83 ? 0.367 -11.028 -7.026 1.00 81.38 83 ALA A CA 1
ATOM 672 C C . ALA A 1 83 ? 1.677 -10.734 -7.777 1.00 81.38 83 ALA A C 1
ATOM 674 O O . ALA A 1 83 ? 1.918 -11.315 -8.834 1.00 81.38 83 ALA A O 1
ATOM 675 N N . ASN A 1 84 ? 2.509 -9.841 -7.234 1.00 76.12 84 ASN A N 1
ATOM 676 C CA . ASN A 1 84 ? 3.777 -9.449 -7.844 1.00 76.12 84 ASN A CA 1
ATOM 677 C C . ASN A 1 84 ? 4.940 -10.372 -7.488 1.00 76.12 84 ASN A C 1
ATOM 679 O O . ASN A 1 84 ? 5.950 -10.319 -8.177 1.00 76.12 84 ASN A O 1
ATOM 683 N N . ASN A 1 85 ? 4.824 -11.184 -6.441 1.00 77.50 85 ASN A N 1
ATOM 684 C CA . ASN A 1 85 ? 5.886 -12.067 -5.983 1.00 77.50 85 ASN A CA 1
ATOM 685 C C . ASN A 1 85 ? 5.320 -13.477 -5.787 1.00 77.50 85 ASN A C 1
ATOM 687 O O . ASN A 1 85 ? 5.107 -13.924 -4.660 1.00 77.50 85 ASN A O 1
ATOM 691 N N . LYS A 1 86 ? 5.064 -14.173 -6.899 1.00 70.38 86 LYS A N 1
ATOM 692 C CA . LYS A 1 86 ? 4.543 -15.551 -6.886 1.00 70.38 86 LYS A CA 1
ATOM 693 C C . LYS A 1 86 ? 5.483 -16.529 -6.170 1.00 70.38 86 LYS A C 1
ATOM 695 O O . LYS A 1 86 ? 5.020 -17.523 -5.626 1.00 70.38 86 LYS A O 1
ATOM 700 N N . ASP A 1 87 ? 6.772 -16.195 -6.120 1.00 67.81 87 ASP A N 1
ATOM 701 C CA . ASP A 1 87 ? 7.817 -16.994 -5.477 1.00 67.81 87 ASP A CA 1
ATOM 702 C C . ASP A 1 87 ? 7.942 -16.743 -3.966 1.00 67.81 87 ASP A C 1
ATOM 704 O O . ASP A 1 87 ? 8.720 -17.423 -3.293 1.00 67.81 87 ASP A O 1
ATOM 708 N N . LEU A 1 88 ? 7.188 -15.787 -3.397 1.00 69.00 88 LEU A N 1
ATOM 709 C CA . LEU A 1 88 ? 7.114 -15.636 -1.944 1.00 69.00 88 LEU A CA 1
ATOM 710 C C . LEU A 1 88 ? 6.438 -16.878 -1.358 1.00 69.00 88 LEU A C 1
ATOM 712 O O . LEU A 1 88 ? 5.214 -16.967 -1.285 1.00 69.00 88 LEU A O 1
ATOM 716 N N . ARG A 1 89 ? 7.257 -17.824 -0.893 1.00 61.38 89 ARG A N 1
ATOM 717 C CA . ARG A 1 89 ? 6.839 -18.940 -0.039 1.00 61.38 89 ARG A CA 1
ATOM 718 C C . ARG A 1 89 ? 6.477 -18.406 1.341 1.00 61.38 89 ARG A C 1
ATOM 720 O O . ARG A 1 89 ? 7.211 -18.595 2.307 1.00 61.38 89 ARG A O 1
ATOM 727 N N . THR A 1 90 ? 5.378 -17.673 1.442 1.00 64.06 90 THR A N 1
ATOM 728 C CA . THR A 1 90 ? 4.884 -17.239 2.739 1.00 64.06 90 THR A CA 1
ATOM 729 C C . THR A 1 90 ? 4.023 -18.325 3.358 1.00 64.06 90 THR A C 1
ATOM 731 O O . THR A 1 90 ? 3.019 -18.762 2.795 1.00 64.06 90 THR A O 1
ATOM 734 N N . TRP A 1 91 ? 4.435 -18.762 4.548 1.00 63.28 91 TRP A N 1
ATOM 735 C CA . TRP A 1 91 ? 3.682 -19.693 5.380 1.00 63.28 91 TRP A CA 1
ATOM 736 C C . TRP A 1 91 ? 2.260 -19.143 5.572 1.00 63.28 91 TRP A C 1
ATOM 738 O O . TRP A 1 91 ? 2.085 -17.986 5.954 1.00 63.28 91 TRP A O 1
ATOM 748 N N . SER A 1 92 ? 1.236 -19.929 5.240 1.00 72.69 92 SER A N 1
ATOM 749 C CA . SER A 1 92 ? -0.183 -19.608 5.473 1.00 72.69 92 SER A CA 1
ATOM 750 C C . SER A 1 92 ? -0.702 -18.270 4.907 1.00 72.69 92 SER A C 1
ATOM 752 O O . SER A 1 92 ? -1.677 -17.718 5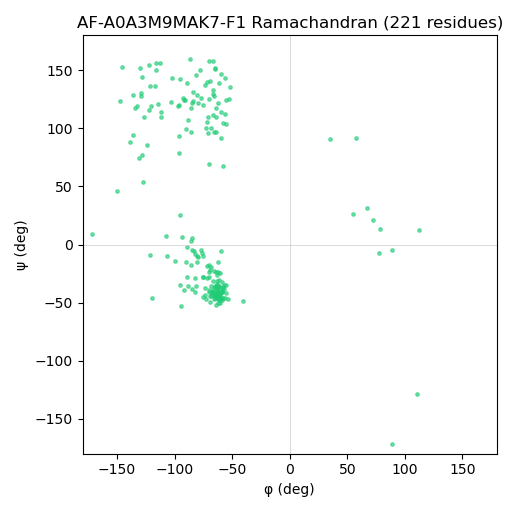.418 1.00 72.69 92 SER A O 1
ATOM 754 N N . GLY A 1 93 ? -0.096 -17.723 3.848 1.00 77.00 93 GLY A N 1
ATOM 755 C CA . GLY A 1 93 ? -0.618 -16.532 3.161 1.00 77.00 93 GLY A CA 1
ATOM 756 C C . GLY A 1 93 ? -0.348 -15.192 3.855 1.00 77.00 93 GLY A C 1
ATOM 757 O O . GLY A 1 93 ? -0.952 -14.187 3.472 1.00 77.00 93 GLY A O 1
ATOM 758 N N . TRP A 1 94 ? 0.550 -15.166 4.843 1.00 85.81 94 TRP A N 1
ATOM 759 C CA . TRP A 1 94 ? 1.096 -13.938 5.427 1.00 85.81 94 TRP A CA 1
ATOM 760 C C . TRP A 1 94 ? 1.918 -13.152 4.406 1.00 85.81 94 TRP A C 1
ATOM 762 O O . TRP A 1 94 ? 2.469 -13.730 3.475 1.00 85.81 94 TRP A O 1
ATOM 772 N N . VAL A 1 95 ? 2.005 -11.830 4.540 1.00 86.69 95 VAL A N 1
ATOM 773 C CA . VAL A 1 95 ? 2.710 -10.992 3.563 1.00 86.69 95 VAL A CA 1
ATOM 774 C C . VAL A 1 95 ? 3.637 -10.012 4.272 1.00 86.69 95 VAL A C 1
ATOM 776 O O . VAL A 1 95 ? 3.148 -9.185 5.042 1.00 86.69 95 VAL A O 1
ATOM 779 N N . PRO A 1 96 ? 4.960 -10.067 4.028 1.00 85.75 96 PRO A N 1
ATOM 780 C CA . PRO A 1 96 ? 5.883 -9.098 4.600 1.00 85.75 96 PRO A CA 1
ATOM 781 C C . PRO A 1 96 ? 5.676 -7.740 3.941 1.00 85.75 96 PRO A C 1
ATOM 783 O O . PRO A 1 96 ? 5.746 -7.612 2.717 1.00 85.75 96 PRO A O 1
ATOM 786 N N . VAL A 1 97 ? 5.436 -6.715 4.757 1.00 84.38 97 VAL A N 1
ATOM 787 C CA . VAL A 1 97 ? 5.282 -5.342 4.276 1.00 84.38 97 VAL A CA 1
ATOM 788 C C . VAL A 1 97 ? 6.427 -4.483 4.802 1.00 84.38 97 VAL A C 1
ATOM 790 O O . VAL A 1 97 ? 6.624 -4.338 6.007 1.00 84.38 97 VAL A O 1
ATOM 793 N N . ASN A 1 98 ? 7.194 -3.900 3.878 1.00 81.94 98 ASN A N 1
ATOM 794 C CA . ASN A 1 98 ? 8.352 -3.076 4.208 1.00 81.94 98 ASN A CA 1
ATOM 795 C C . ASN A 1 98 ? 7.930 -1.654 4.625 1.00 81.94 98 ASN A C 1
ATOM 797 O O . ASN A 1 98 ? 7.337 -0.903 3.842 1.00 81.94 98 ASN A O 1
ATOM 801 N N . ALA A 1 99 ? 8.307 -1.264 5.844 1.00 82.19 99 ALA A N 1
ATOM 802 C CA . ALA A 1 99 ? 8.065 0.062 6.404 1.00 82.19 99 ALA A CA 1
ATOM 803 C C . ALA A 1 99 ? 8.685 1.204 5.574 1.00 82.19 99 ALA A C 1
ATOM 805 O O . ALA A 1 99 ? 8.060 2.254 5.422 1.00 82.19 99 ALA A O 1
ATOM 806 N N . LYS A 1 100 ? 9.878 1.015 4.984 1.00 81.38 100 LYS A N 1
ATOM 807 C CA . LYS A 1 100 ? 10.547 2.038 4.154 1.00 81.38 100 LYS A CA 1
ATOM 808 C C . LYS A 1 100 ? 9.706 2.372 2.919 1.00 81.38 100 LYS A C 1
ATOM 810 O O . LYS A 1 100 ? 9.489 3.546 2.614 1.00 81.38 100 LYS A O 1
ATOM 815 N N . THR A 1 101 ? 9.190 1.349 2.239 1.00 79.81 101 THR A N 1
ATOM 816 C CA . THR A 1 101 ? 8.347 1.507 1.044 1.00 79.81 101 THR A CA 1
ATOM 817 C C . THR A 1 101 ? 7.004 2.151 1.400 1.00 79.81 101 THR A C 1
ATOM 819 O O . THR A 1 101 ? 6.549 3.069 0.715 1.00 79.81 101 THR A O 1
ATOM 822 N N . LEU A 1 102 ? 6.397 1.742 2.519 1.00 84.56 102 LEU A N 1
ATOM 823 C CA . LEU A 1 102 ? 5.188 2.369 3.062 1.00 84.56 102 LEU A CA 1
ATOM 824 C C . LEU A 1 102 ? 5.391 3.852 3.375 1.00 84.56 102 LEU A C 1
ATOM 826 O O . LEU A 1 102 ? 4.585 4.684 2.963 1.00 84.56 102 LEU A O 1
ATOM 830 N N . MET A 1 103 ? 6.483 4.200 4.052 1.00 86.25 103 MET A N 1
ATOM 831 C CA . MET A 1 103 ? 6.802 5.579 4.409 1.00 86.25 103 MET A CA 1
ATOM 832 C C . MET A 1 103 ? 7.025 6.454 3.168 1.00 86.25 103 MET A C 1
ATOM 834 O O . MET A 1 103 ? 6.576 7.598 3.141 1.00 86.25 103 MET A O 1
ATOM 838 N N . ALA A 1 104 ? 7.632 5.923 2.102 1.00 82.75 104 ALA A N 1
ATOM 839 C CA . ALA A 1 104 ? 7.806 6.658 0.847 1.00 82.75 104 ALA A CA 1
ATOM 840 C C . ALA A 1 104 ? 6.465 7.015 0.168 1.00 82.75 104 ALA A C 1
ATOM 842 O O . ALA A 1 104 ? 6.331 8.084 -0.436 1.00 82.75 104 ALA A O 1
ATOM 843 N N . VAL A 1 105 ? 5.457 6.143 0.281 1.00 84.25 105 VAL A N 1
ATOM 844 C CA . VAL A 1 105 ? 4.158 6.304 -0.393 1.00 84.25 105 VAL A CA 1
ATOM 845 C C . VAL A 1 105 ? 3.116 6.979 0.506 1.00 84.25 105 VAL A C 1
ATOM 847 O O . VAL A 1 105 ? 2.525 7.989 0.124 1.00 84.25 105 VAL A O 1
ATOM 850 N N . ILE A 1 106 ? 2.896 6.466 1.713 1.00 85.19 106 ILE A N 1
ATOM 851 C CA . ILE A 1 106 ? 1.865 6.924 2.657 1.00 85.19 106 ILE A CA 1
ATOM 852 C C . ILE A 1 106 ? 2.398 8.045 3.568 1.00 85.19 106 ILE A C 1
ATOM 854 O O . ILE A 1 106 ? 1.648 8.947 3.941 1.00 85.19 106 ILE A O 1
ATOM 858 N N . GLY A 1 107 ? 3.707 8.077 3.835 1.00 86.19 107 GLY A N 1
ATOM 859 C CA . GLY A 1 107 ? 4.340 9.018 4.768 1.00 86.19 107 GLY A CA 1
ATOM 860 C C . GLY A 1 107 ? 4.382 8.492 6.205 1.00 86.19 107 GLY A C 1
ATOM 861 O O . GLY A 1 107 ? 4.021 7.350 6.470 1.00 86.19 107 GLY A O 1
ATOM 862 N N . ASN A 1 108 ? 4.783 9.345 7.152 1.00 83.06 108 ASN A N 1
ATOM 863 C CA . ASN A 1 108 ? 4.991 8.971 8.564 1.00 83.06 108 ASN A CA 1
ATOM 864 C C . ASN A 1 108 ? 3.721 8.473 9.286 1.00 83.06 108 ASN A C 1
ATOM 866 O O . ASN A 1 108 ? 3.822 7.887 10.355 1.00 83.06 108 ASN A O 1
ATOM 870 N N . GLY A 1 109 ? 2.533 8.695 8.715 1.00 81.94 109 GLY A N 1
ATOM 871 C CA . GLY A 1 109 ? 1.251 8.217 9.248 1.00 81.94 109 GLY A CA 1
ATOM 872 C C . GLY A 1 109 ? 0.879 6.785 8.848 1.00 81.94 109 GLY A C 1
ATOM 873 O O . GLY A 1 109 ? -0.238 6.360 9.128 1.00 81.94 109 GLY A O 1
ATOM 874 N N . TYR A 1 110 ? 1.768 6.049 8.167 1.00 88.06 110 TYR A N 1
ATOM 875 C CA . TYR A 1 110 ? 1.448 4.710 7.659 1.00 88.06 110 TYR A CA 1
ATOM 876 C C . TYR A 1 110 ? 1.091 3.725 8.777 1.00 88.06 110 TYR A C 1
ATOM 878 O O . TYR A 1 110 ? 0.201 2.901 8.588 1.00 88.06 110 TYR A O 1
ATOM 886 N N . LYS A 1 111 ? 1.763 3.829 9.932 1.00 88.19 111 LYS A N 1
ATOM 887 C CA . LYS A 1 111 ? 1.555 2.922 11.062 1.00 88.19 111 LYS A CA 1
ATOM 888 C C . LYS A 1 111 ? 0.120 3.025 11.576 1.00 88.19 111 LYS A C 1
ATOM 890 O O . LYS A 1 111 ? -0.579 2.026 11.583 1.00 88.19 111 LYS A O 1
ATOM 895 N N . GLY A 1 112 ? -0.354 4.243 11.835 1.00 89.56 112 GLY A N 1
ATOM 896 C CA . GLY A 1 112 ? -1.736 4.479 12.261 1.00 89.56 112 GLY A CA 1
ATOM 897 C C . GLY A 1 112 ? -2.787 3.989 11.259 1.00 89.56 112 GLY A C 1
ATOM 898 O O . GLY A 1 112 ? -3.834 3.494 11.652 1.00 89.56 112 GLY A O 1
ATOM 899 N N . SER A 1 113 ? -2.486 4.030 9.954 1.00 91.06 113 SER A N 1
ATOM 900 C CA . SER A 1 113 ? -3.379 3.456 8.932 1.00 91.06 113 SER A CA 1
ATOM 901 C C . SER A 1 113 ? -3.464 1.927 9.017 1.00 91.06 113 SER A C 1
ATOM 903 O O . SER A 1 113 ? -4.540 1.366 8.840 1.00 91.06 113 SER A O 1
ATOM 905 N N . LEU A 1 114 ? -2.341 1.245 9.258 1.00 91.44 114 LEU A N 1
ATOM 906 C CA . LEU A 1 114 ? -2.310 -0.215 9.392 1.00 91.44 114 LEU A CA 1
ATOM 907 C C . LEU A 1 114 ? -2.904 -0.665 10.728 1.00 91.44 114 LEU A C 1
ATOM 909 O O . LEU A 1 114 ? -3.721 -1.581 10.732 1.00 91.44 114 LEU A O 1
ATOM 913 N N . ASP A 1 115 ? -2.558 0.016 11.820 1.00 91.25 115 ASP A N 1
ATOM 914 C CA . ASP A 1 115 ? -3.084 -0.248 13.161 1.00 91.25 115 ASP A CA 1
ATOM 915 C C . ASP A 1 115 ? -4.614 -0.091 13.181 1.00 91.25 115 ASP A C 1
ATOM 917 O O . ASP A 1 115 ? -5.309 -0.961 13.701 1.00 91.25 115 ASP A O 1
ATOM 921 N N . TYR A 1 116 ? -5.156 0.932 12.505 1.00 93.69 116 TYR A N 1
ATOM 922 C CA . TYR A 1 116 ? -6.599 1.103 12.303 1.00 93.69 116 TYR A CA 1
ATOM 923 C C . TYR A 1 116 ? -7.247 -0.115 11.622 1.00 93.69 116 TYR A C 1
ATOM 925 O O . TYR A 1 116 ? -8.287 -0.611 12.062 1.00 93.69 116 TYR A O 1
ATOM 933 N N . PHE A 1 117 ? -6.641 -0.647 10.555 1.00 93.50 117 PHE A N 1
ATOM 934 C CA . PHE A 1 117 ? -7.181 -1.821 9.860 1.00 93.50 117 PHE A CA 1
ATOM 935 C C . PHE A 1 117 ? -7.037 -3.119 10.647 1.00 93.50 117 PHE A C 1
ATOM 937 O O . PHE A 1 117 ? -7.873 -4.009 10.489 1.00 93.50 117 PHE A O 1
ATOM 944 N N . VAL A 1 118 ? -6.015 -3.222 11.497 1.00 93.00 118 VAL A N 1
ATOM 945 C CA . VAL A 1 118 ? -5.872 -4.338 12.436 1.00 93.00 118 VAL A CA 1
ATOM 946 C C . VAL A 1 118 ? -6.951 -4.261 13.514 1.00 93.00 118 VAL A C 1
ATOM 948 O O . VAL A 1 118 ? -7.689 -5.222 13.714 1.00 93.00 118 VAL A O 1
ATOM 951 N N . ARG A 1 119 ? -7.123 -3.092 14.140 1.00 93.25 119 ARG A N 1
ATOM 952 C CA . ARG A 1 119 ? -8.141 -2.849 15.172 1.00 93.25 119 ARG A CA 1
ATOM 953 C C . ARG A 1 119 ? -9.561 -3.097 14.667 1.00 93.25 119 ARG A C 1
ATOM 955 O O . ARG A 1 119 ? -10.385 -3.650 15.384 1.00 93.25 119 ARG A O 1
ATOM 962 N N . THR A 1 120 ? -9.850 -2.700 13.430 1.00 93.38 120 THR A N 1
ATOM 963 C CA . THR A 1 120 ? -11.178 -2.862 12.814 1.00 93.38 120 THR A CA 1
ATOM 964 C C . THR A 1 120 ? -11.395 -4.229 12.154 1.00 93.38 120 THR A C 1
ATOM 966 O O . THR A 1 120 ? -12.448 -4.463 11.561 1.00 93.38 120 THR A O 1
ATOM 969 N N . GLY A 1 121 ? -10.423 -5.145 12.248 1.00 92.62 121 GLY A N 1
ATOM 970 C CA . GLY A 1 121 ? -10.555 -6.523 11.774 1.00 92.62 121 GLY A CA 1
ATOM 971 C C . GLY A 1 121 ? -10.540 -6.684 10.252 1.00 92.62 121 GLY A C 1
ATOM 972 O O . GLY A 1 121 ? -11.024 -7.691 9.740 1.00 92.62 121 GLY A O 1
ATOM 973 N N . VAL A 1 122 ? -10.005 -5.713 9.507 1.00 94.50 122 VAL A N 1
ATOM 974 C CA . VAL A 1 122 ? -9.785 -5.827 8.051 1.00 94.50 122 VAL A CA 1
ATOM 975 C C . VAL A 1 122 ? -8.489 -6.578 7.765 1.00 94.50 122 VAL A C 1
ATOM 977 O O . VAL A 1 122 ? -8.419 -7.416 6.861 1.00 94.50 122 VAL A O 1
ATOM 980 N N . LEU A 1 123 ? -7.462 -6.277 8.557 1.00 93.31 123 LEU A N 1
ATOM 981 C CA . LEU A 1 123 ? -6.168 -6.936 8.529 1.00 93.31 123 LEU A CA 1
ATOM 982 C C . LEU A 1 123 ? -5.921 -7.648 9.857 1.00 93.31 123 LEU A C 1
ATOM 984 O O . LEU A 1 123 ? -6.446 -7.280 10.897 1.00 93.31 123 LEU A O 1
ATOM 988 N N . GLU A 1 124 ? -5.072 -8.654 9.812 1.00 91.38 124 GLU A N 1
ATOM 989 C CA . GLU A 1 124 ? -4.451 -9.274 10.974 1.00 91.38 124 GLU A CA 1
ATOM 990 C C . GLU A 1 124 ? -2.932 -9.176 10.813 1.00 91.38 124 GLU A C 1
ATOM 992 O O . GLU A 1 124 ? -2.417 -9.073 9.691 1.00 91.38 124 GLU A O 1
ATOM 997 N N . THR A 1 125 ? -2.217 -9.194 11.937 1.00 89.31 125 THR A N 1
ATOM 998 C CA . THR A 1 125 ? -0.752 -9.201 11.983 1.00 89.31 125 THR A CA 1
ATOM 999 C C . THR A 1 125 ? -0.266 -10.440 12.726 1.00 89.31 125 THR A C 1
ATOM 1001 O O . THR A 1 125 ? -0.830 -10.796 13.757 1.00 89.31 125 THR A O 1
ATOM 1004 N N . ALA A 1 126 ? 0.758 -11.117 12.201 1.00 76.81 126 ALA A N 1
ATOM 1005 C CA . ALA A 1 126 ? 1.332 -12.298 12.858 1.00 76.81 126 ALA A CA 1
ATOM 1006 C C . ALA A 1 126 ? 2.333 -11.915 13.953 1.00 76.81 126 ALA A C 1
ATOM 1008 O O . ALA A 1 126 ? 2.518 -12.649 14.918 1.00 76.81 126 ALA A O 1
ATOM 1009 N N . ASN A 1 127 ? 2.986 -10.760 13.786 1.00 69.50 127 ASN A N 1
ATOM 1010 C CA . ASN A 1 127 ? 4.070 -10.311 14.646 1.00 69.50 127 ASN A CA 1
ATOM 1011 C C . ASN A 1 127 ? 3.784 -8.881 15.100 1.00 69.50 127 ASN A C 1
ATOM 1013 O O . ASN A 1 127 ? 3.585 -7.989 14.273 1.00 69.50 127 ASN A O 1
ATOM 1017 N N . ASN A 1 128 ? 3.825 -8.639 16.408 1.00 61.53 128 ASN A N 1
ATOM 1018 C CA . ASN A 1 128 ? 3.604 -7.303 16.971 1.00 61.53 128 ASN A CA 1
ATOM 1019 C C . ASN A 1 128 ? 4.815 -6.369 16.815 1.00 61.53 128 ASN A C 1
ATOM 1021 O O . ASN A 1 128 ? 4.734 -5.200 17.186 1.00 61.53 128 ASN A O 1
ATOM 1025 N N . GLN A 1 129 ? 5.950 -6.859 16.299 1.00 57.94 129 GLN A N 1
ATOM 1026 C CA . GLN A 1 129 ? 7.195 -6.095 16.276 1.00 57.94 129 GLN A CA 1
ATOM 1027 C C . GLN A 1 129 ? 7.917 -6.199 14.930 1.00 57.94 129 GLN A C 1
ATOM 1029 O O . GLN A 1 129 ? 8.155 -7.279 14.393 1.00 57.94 129 GLN A O 1
ATOM 1034 N N . TYR A 1 130 ? 8.253 -5.029 14.391 1.00 61.03 130 TYR A N 1
ATOM 1035 C CA . TYR A 1 130 ? 9.214 -4.858 13.308 1.00 61.03 130 TYR A CA 1
ATOM 1036 C C . TYR A 1 130 ? 10.624 -4.907 13.901 1.00 61.03 130 TYR A C 1
ATOM 1038 O O . TYR A 1 130 ? 10.909 -4.165 14.841 1.00 61.03 130 TYR A O 1
ATOM 1046 N N . ILE A 1 131 ? 11.505 -5.735 13.338 1.00 62.38 131 ILE A N 1
ATOM 1047 C CA . ILE A 1 131 ? 12.909 -5.813 13.757 1.00 62.38 131 ILE A CA 1
ATOM 1048 C C . ILE A 1 131 ? 13.765 -5.265 12.620 1.00 62.38 131 ILE A C 1
ATOM 1050 O O . ILE A 1 131 ? 13.821 -5.840 11.528 1.00 62.38 131 ILE A O 1
ATOM 1054 N N . VAL A 1 132 ? 14.427 -4.134 12.873 1.00 57.44 132 VAL A N 1
ATOM 1055 C CA . VAL A 1 132 ? 15.282 -3.447 11.896 1.00 57.44 132 VAL A CA 1
ATOM 1056 C C . VAL A 1 132 ? 16.341 -4.417 11.365 1.00 57.44 132 VAL A C 1
ATOM 1058 O O . VAL A 1 132 ? 17.083 -5.012 12.136 1.00 57.44 132 VAL A O 1
ATOM 1061 N N . GLY A 1 133 ? 16.405 -4.582 10.042 1.00 58.78 133 GLY A N 1
ATOM 1062 C CA . GLY A 1 133 ? 17.407 -5.430 9.382 1.00 58.78 133 GLY A CA 1
ATOM 1063 C C . GLY A 1 133 ? 17.148 -6.939 9.447 1.00 58.78 133 GLY A C 1
ATOM 1064 O O . GLY A 1 133 ? 17.844 -7.677 8.758 1.00 58.78 133 GLY A O 1
ATOM 1065 N N . ALA A 1 134 ? 16.139 -7.395 10.199 1.00 62.72 134 ALA A N 1
ATOM 1066 C CA . ALA A 1 134 ? 15.850 -8.820 10.371 1.00 62.72 134 ALA A CA 1
ATOM 1067 C C . ALA A 1 134 ? 14.449 -9.214 9.885 1.00 62.72 134 ALA A C 1
ATOM 1069 O O . ALA A 1 134 ? 14.306 -10.204 9.169 1.00 62.72 134 ALA A O 1
ATOM 1070 N N . GLN A 1 135 ? 13.405 -8.452 10.240 1.00 67.12 135 GLN A N 1
ATOM 1071 C CA . GLN A 1 135 ? 12.031 -8.906 10.032 1.00 67.12 135 GLN A CA 1
ATOM 1072 C C . GLN A 1 135 ? 11.056 -7.765 9.735 1.00 67.12 135 GLN A C 1
ATOM 1074 O O . GLN A 1 135 ? 10.891 -6.825 10.512 1.00 67.12 135 GLN A O 1
ATOM 1079 N N . SER A 1 136 ? 10.371 -7.879 8.594 1.00 74.75 136 SER A N 1
ATOM 1080 C CA . SER A 1 136 ? 9.227 -7.026 8.255 1.00 74.75 136 SER A CA 1
ATOM 1081 C C . SER A 1 136 ? 7.974 -7.487 8.997 1.00 74.75 136 SER A C 1
ATOM 1083 O O . SER A 1 136 ? 7.802 -8.682 9.240 1.00 74.75 136 SER A O 1
ATOM 1085 N N . THR A 1 137 ? 7.066 -6.560 9.302 1.00 82.62 137 THR A N 1
ATOM 1086 C CA . THR A 1 137 ? 5.755 -6.918 9.853 1.00 82.62 137 THR A CA 1
ATOM 1087 C C . THR A 1 137 ? 4.947 -7.683 8.805 1.00 82.62 137 THR A C 1
ATOM 1089 O O . THR A 1 137 ? 4.903 -7.301 7.629 1.00 82.62 137 THR A O 1
ATOM 1092 N N . LEU A 1 138 ? 4.344 -8.790 9.234 1.00 87.06 138 LEU A N 1
ATOM 1093 C CA . LEU A 1 138 ? 3.565 -9.690 8.393 1.00 87.06 138 LEU A CA 1
ATOM 1094 C C . LEU A 1 138 ? 2.087 -9.345 8.515 1.00 87.06 138 LEU A C 1
ATOM 1096 O O . LEU A 1 138 ? 1.529 -9.459 9.601 1.00 87.06 138 LEU A O 1
ATOM 1100 N N . TYR A 1 139 ? 1.459 -8.997 7.397 1.00 89.75 139 TYR A N 1
ATOM 1101 C CA . TYR A 1 139 ? 0.032 -8.693 7.339 1.00 89.75 139 TYR A CA 1
ATOM 1102 C C . TYR A 1 139 ? -0.712 -9.697 6.470 1.00 89.75 139 TYR A C 1
ATOM 1104 O O . TYR A 1 139 ? -0.173 -10.217 5.489 1.00 89.75 139 TYR A O 1
ATOM 1112 N N . ARG A 1 140 ? -1.977 -9.935 6.802 1.00 91.31 140 ARG A N 1
ATOM 1113 C CA . ARG A 1 140 ? -2.908 -10.730 5.997 1.00 91.31 140 ARG A CA 1
ATOM 1114 C C . ARG A 1 140 ? -4.314 -10.153 6.141 1.00 91.31 140 ARG A C 1
ATOM 1116 O O . ARG A 1 140 ? -4.619 -9.514 7.140 1.00 91.31 140 ARG A O 1
ATOM 1123 N N . HIS A 1 141 ? -5.160 -10.344 5.134 1.00 93.19 141 HIS A N 1
ATOM 1124 C CA . HIS A 1 141 ? -6.590 -10.045 5.249 1.00 93.19 141 HIS A CA 1
ATOM 1125 C C . HIS A 1 141 ? -7.264 -11.073 6.156 1.00 93.19 141 HIS A C 1
ATOM 1127 O O . HIS A 1 141 ? -6.964 -12.265 6.058 1.00 93.19 141 HIS A O 1
ATOM 1133 N N . THR A 1 142 ? -8.189 -10.631 7.003 1.00 92.62 142 THR A N 1
ATOM 1134 C CA . THR A 1 142 ? -9.016 -11.543 7.807 1.00 92.62 142 THR A CA 1
ATOM 1135 C C . THR A 1 142 ? -9.946 -12.363 6.907 1.00 92.62 142 THR A C 1
ATOM 1137 O O . THR A 1 142 ? -10.236 -11.953 5.782 1.00 92.62 142 THR A O 1
ATOM 1140 N N . GLU A 1 143 ? -10.418 -13.521 7.387 1.00 90.50 143 GLU A N 1
ATOM 1141 C CA . GLU A 1 143 ? -11.295 -14.446 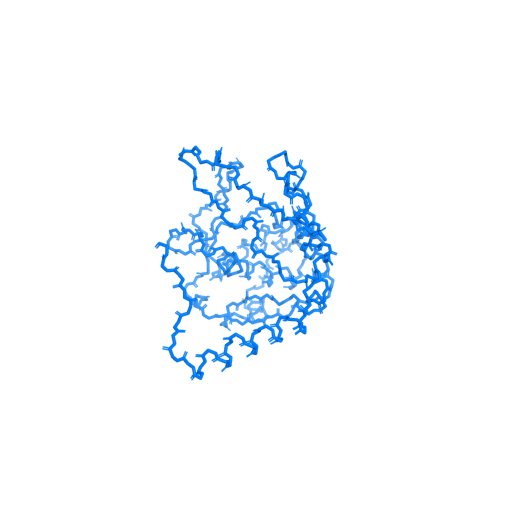6.638 1.00 90.50 143 GLU A CA 1
ATOM 1142 C C . GLU A 1 143 ? -12.396 -13.784 5.787 1.00 90.50 143 GLU A C 1
ATOM 1144 O O . GLU A 1 143 ? -12.477 -14.104 4.598 1.00 90.50 143 GLU A O 1
ATOM 1149 N N . PRO A 1 144 ? -13.202 -12.820 6.289 1.00 90.56 144 PRO A N 1
ATOM 1150 C CA . PRO A 1 144 ? -14.264 -12.217 5.479 1.00 90.56 144 PRO A CA 1
ATOM 1151 C C . PRO A 1 144 ? -13.752 -11.472 4.240 1.00 90.56 144 PRO A C 1
ATOM 1153 O O . PRO A 1 144 ? -14.499 -11.315 3.275 1.00 90.56 144 PRO A O 1
ATOM 1156 N N . TYR A 1 145 ? -12.494 -11.029 4.245 1.00 91.56 145 TYR A N 1
ATOM 1157 C CA . TYR A 1 145 ? -11.866 -10.279 3.157 1.00 91.56 145 TYR A CA 1
ATOM 1158 C C . TYR A 1 145 ? -10.839 -11.103 2.370 1.00 91.56 145 TYR A C 1
ATOM 1160 O O . TYR A 1 145 ? -10.130 -10.551 1.523 1.00 91.56 145 TYR A O 1
ATOM 1168 N N . ARG A 1 146 ? -10.730 -12.412 2.625 1.00 88.19 146 ARG A N 1
ATOM 1169 C CA . ARG A 1 146 ? -9.898 -13.307 1.815 1.00 88.19 146 ARG A CA 1
ATOM 1170 C C . ARG A 1 146 ? -10.635 -13.724 0.542 1.00 88.19 146 ARG A C 1
ATOM 1172 O O . ARG A 1 146 ? -11.848 -13.906 0.539 1.00 88.19 146 ARG A O 1
ATOM 1179 N N . GLY A 1 147 ? -9.872 -13.895 -0.537 1.00 85.38 147 GLY A N 1
ATOM 1180 C CA . GLY A 1 147 ? -10.378 -14.354 -1.831 1.00 85.38 147 GLY A CA 1
ATOM 1181 C C . GLY A 1 147 ? -10.344 -13.262 -2.894 1.00 85.38 147 GLY A C 1
ATOM 1182 O O . GLY A 1 147 ? -9.296 -12.647 -3.123 1.00 85.38 147 GLY A O 1
ATOM 1183 N N . ASP A 1 148 ? -11.481 -13.062 -3.554 1.00 89.69 148 ASP A N 1
ATOM 1184 C CA . ASP A 1 148 ? -11.588 -12.220 -4.740 1.00 89.69 148 ASP A CA 1
ATOM 1185 C C . ASP A 1 148 ? -11.302 -10.746 -4.464 1.00 89.69 148 ASP A C 1
ATOM 1187 O O . ASP A 1 148 ? -11.545 -10.199 -3.382 1.00 89.69 148 ASP A O 1
ATOM 1191 N N . TYR A 1 149 ? -10.805 -10.080 -5.500 1.00 92.75 149 TYR A N 1
ATOM 1192 C CA . TYR A 1 149 ? -10.461 -8.671 -5.462 1.00 92.75 149 TYR A CA 1
ATOM 1193 C C . TYR A 1 149 ? -11.080 -7.924 -6.637 1.00 92.75 149 TYR A C 1
ATOM 1195 O O . TYR A 1 149 ? -11.249 -8.460 -7.730 1.00 92.75 149 TYR A O 1
ATOM 1203 N N . ARG A 1 150 ? -11.345 -6.637 -6.422 1.00 93.25 150 ARG A N 1
ATOM 1204 C CA . ARG A 1 150 ? -11.716 -5.685 -7.468 1.00 93.25 150 ARG A CA 1
ATOM 1205 C C . ARG A 1 150 ? -10.625 -4.646 -7.668 1.00 93.25 150 ARG A C 1
ATOM 1207 O O . ARG A 1 150 ? -9.810 -4.392 -6.779 1.00 93.25 150 ARG A O 1
ATOM 1214 N N . LEU A 1 151 ? -10.606 -4.054 -8.855 1.00 91.12 151 LEU A N 1
ATOM 1215 C CA . LEU A 1 151 ? -9.682 -2.983 -9.198 1.00 91.12 151 LEU A CA 1
ATOM 1216 C C . LEU A 1 151 ? -10.318 -1.629 -8.888 1.00 91.12 151 LEU A C 1
ATOM 1218 O O . LEU A 1 151 ? -11.390 -1.321 -9.396 1.00 91.12 151 LEU A O 1
ATOM 1222 N N . VAL A 1 152 ? -9.636 -0.820 -8.082 1.00 90.62 152 VAL A N 1
ATOM 1223 C CA . VAL A 1 152 ? -10.079 0.523 -7.696 1.00 90.62 152 VAL A CA 1
ATOM 1224 C C . VAL A 1 152 ? -9.095 1.560 -8.211 1.00 90.62 152 VAL A C 1
ATOM 1226 O O . VAL A 1 152 ? -7.875 1.385 -8.138 1.00 90.62 152 VAL A O 1
ATOM 1229 N N . GLU A 1 153 ? -9.631 2.645 -8.755 1.00 88.31 153 GLU A N 1
ATOM 1230 C CA . GLU A 1 153 ? -8.836 3.772 -9.213 1.00 88.31 153 GLU A CA 1
ATOM 1231 C C . GLU A 1 153 ? -8.508 4.736 -8.081 1.00 88.31 153 GLU A C 1
ATOM 1233 O O . GLU A 1 153 ? -9.383 5.183 -7.351 1.00 88.31 153 GLU A O 1
ATOM 1238 N N . LEU A 1 154 ? -7.232 5.101 -7.993 1.00 86.25 154 LEU A N 1
ATOM 1239 C CA . LEU A 1 154 ? -6.758 6.136 -7.079 1.00 86.25 154 LEU A CA 1
ATOM 1240 C C . LEU A 1 154 ? -6.858 7.541 -7.674 1.00 86.25 154 LEU A C 1
ATOM 1242 O O . LEU A 1 154 ? -6.795 7.728 -8.899 1.00 86.25 154 LEU A O 1
ATOM 1246 N N . GLY A 1 155 ? -6.859 8.546 -6.804 1.00 86.88 155 GLY A N 1
ATOM 1247 C CA . GLY A 1 155 ? -6.716 9.943 -7.183 1.00 86.88 155 GLY A CA 1
ATOM 1248 C C . GLY A 1 155 ? -5.398 10.248 -7.909 1.00 86.88 155 GLY A C 1
ATOM 1249 O O . GLY A 1 155 ? -4.332 9.683 -7.644 1.00 86.88 155 GLY A O 1
ATOM 1250 N N . ARG A 1 156 ? -5.447 11.206 -8.846 1.00 83.75 156 ARG A N 1
ATOM 1251 C CA . ARG A 1 156 ? -4.307 11.594 -9.705 1.00 83.75 156 ARG A CA 1
ATOM 1252 C C . ARG A 1 156 ? -3.056 11.983 -8.907 1.0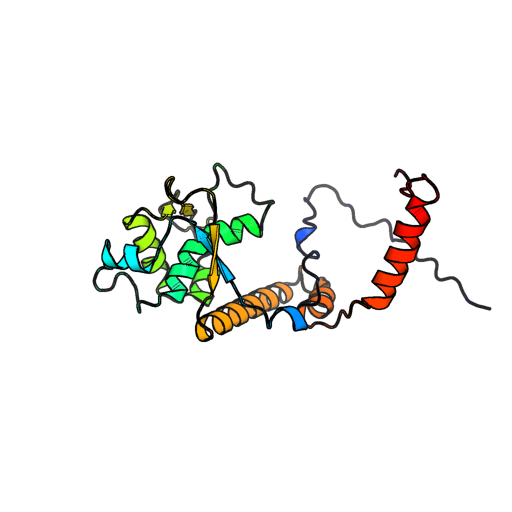0 83.75 156 ARG A C 1
ATOM 1254 O O . ARG A 1 156 ? -1.948 11.595 -9.278 1.00 83.75 156 ARG A O 1
ATOM 1261 N N . LYS A 1 157 ? -3.228 12.731 -7.810 1.00 85.81 157 LYS A N 1
ATOM 1262 C CA . LYS A 1 157 ? -2.125 13.187 -6.944 1.00 85.81 157 LYS A CA 1
ATOM 1263 C C . LYS A 1 157 ? -1.395 12.003 -6.306 1.00 85.81 157 LYS A C 1
ATOM 1265 O O . LYS A 1 157 ? -0.166 11.938 -6.347 1.00 85.81 157 LYS A O 1
ATOM 1270 N N . PHE A 1 158 ? -2.145 11.041 -5.773 1.00 86.25 158 PHE A N 1
ATOM 1271 C CA . PHE A 1 158 ? -1.567 9.863 -5.142 1.00 86.25 158 PHE A CA 1
ATOM 1272 C C . PHE A 1 158 ? -0.921 8.920 -6.168 1.00 86.25 158 PHE A C 1
ATOM 1274 O O . PHE A 1 158 ? 0.196 8.454 -5.942 1.00 86.25 158 PHE A O 1
ATOM 1281 N N . LYS A 1 159 ? -1.534 8.737 -7.351 1.00 85.56 159 LYS A N 1
ATOM 1282 C CA . LYS A 1 159 ? -0.929 8.006 -8.486 1.00 85.56 159 LYS A CA 1
ATOM 1283 C C . LYS A 1 159 ? 0.457 8.560 -8.848 1.00 85.56 159 LYS A C 1
ATOM 1285 O O . LYS A 1 159 ? 1.411 7.793 -8.979 1.00 85.56 159 LYS A O 1
ATOM 1290 N N . ALA A 1 160 ? 0.595 9.884 -8.955 1.00 83.06 160 ALA A N 1
ATOM 1291 C CA . ALA A 1 160 ? 1.878 10.529 -9.246 1.00 83.06 160 ALA A CA 1
ATOM 1292 C C . ALA A 1 160 ? 2.920 10.290 -8.137 1.00 83.06 160 ALA A C 1
ATOM 1294 O O . ALA A 1 160 ? 4.079 9.984 -8.428 1.00 83.06 160 ALA A O 1
ATOM 1295 N N . LYS A 1 161 ? 2.503 10.369 -6.866 1.00 85.31 161 LYS A N 1
ATOM 1296 C CA . LYS A 1 161 ? 3.368 10.085 -5.712 1.00 85.31 161 LYS A CA 1
ATOM 1297 C C . LYS A 1 161 ? 3.860 8.635 -5.716 1.00 85.31 161 LYS A C 1
ATOM 1299 O O . LYS A 1 161 ? 5.058 8.400 -5.569 1.00 85.31 161 LYS A O 1
ATOM 1304 N N . LEU A 1 162 ? 2.960 7.679 -5.942 1.00 84.12 162 LEU A N 1
ATOM 1305 C CA . LEU A 1 162 ? 3.282 6.255 -6.029 1.00 84.12 162 LEU A CA 1
ATOM 1306 C C . LEU A 1 162 ? 4.259 5.964 -7.177 1.00 84.12 162 LEU A C 1
ATOM 1308 O O . LEU A 1 162 ? 5.250 5.264 -6.981 1.00 84.12 162 LEU A O 1
ATOM 1312 N N . ALA A 1 163 ? 4.021 6.535 -8.361 1.00 82.25 163 ALA A N 1
ATOM 1313 C CA . ALA A 1 163 ? 4.918 6.383 -9.504 1.00 82.25 163 ALA A CA 1
ATOM 1314 C C . ALA A 1 163 ? 6.322 6.939 -9.211 1.00 82.25 163 ALA A C 1
ATOM 1316 O O . ALA A 1 163 ? 7.323 6.295 -9.525 1.00 82.25 163 ALA A O 1
ATOM 1317 N N . LYS A 1 164 ? 6.408 8.107 -8.559 1.00 83.00 164 LYS A N 1
ATOM 1318 C CA . LYS A 1 164 ? 7.685 8.698 -8.135 1.00 83.00 164 LYS A CA 1
ATOM 1319 C C . LYS A 1 164 ? 8.422 7.805 -7.134 1.00 83.00 164 LYS A C 1
ATOM 1321 O O . LYS A 1 164 ? 9.624 7.608 -7.287 1.00 83.00 164 LYS A O 1
ATOM 1326 N N . ALA A 1 165 ? 7.714 7.250 -6.149 1.00 81.94 165 ALA A N 1
ATOM 1327 C CA . ALA A 1 165 ? 8.298 6.347 -5.159 1.00 81.94 165 ALA A CA 1
ATOM 1328 C C . ALA A 1 165 ? 8.889 5.088 -5.816 1.00 81.94 165 ALA A C 1
ATOM 1330 O O . ALA A 1 165 ? 10.053 4.780 -5.579 1.00 81.94 165 ALA A O 1
ATOM 1331 N N . LYS A 1 166 ? 8.142 4.439 -6.721 1.00 79.31 166 LYS A N 1
ATOM 1332 C CA . LYS A 1 166 ? 8.621 3.264 -7.473 1.00 79.31 166 LYS A CA 1
ATOM 1333 C C . LYS A 1 166 ? 9.848 3.567 -8.332 1.00 79.31 166 LYS A C 1
ATOM 1335 O O . LYS A 1 166 ? 10.790 2.786 -8.360 1.00 79.31 166 LYS A O 1
ATOM 1340 N N . ARG A 1 167 ? 9.865 4.715 -9.020 1.00 78.06 167 ARG A N 1
ATOM 1341 C CA . ARG A 1 167 ? 11.030 5.141 -9.818 1.00 78.06 167 ARG A CA 1
ATOM 1342 C C . ARG A 1 167 ? 12.268 5.346 -8.950 1.00 78.06 167 ARG A C 1
ATOM 1344 O O . ARG A 1 167 ? 13.351 4.928 -9.337 1.00 78.06 167 ARG A O 1
ATOM 1351 N N . LYS A 1 168 ? 12.103 5.977 -7.785 1.00 81.12 168 LYS A N 1
ATOM 1352 C CA . LYS A 1 168 ? 13.199 6.194 -6.836 1.00 81.12 168 LYS A CA 1
ATOM 1353 C C . LYS A 1 168 ? 13.730 4.869 -6.284 1.00 81.12 168 LYS A C 1
ATOM 1355 O O . LYS A 1 168 ? 14.936 4.677 -6.270 1.00 81.12 168 LYS A O 1
ATOM 1360 N N . GLU A 1 169 ? 12.840 3.963 -5.886 1.00 77.62 169 GLU A N 1
ATOM 1361 C CA . GLU A 1 169 ? 13.205 2.624 -5.408 1.00 77.62 169 GLU A CA 1
ATOM 1362 C C . GLU A 1 169 ? 14.002 1.849 -6.464 1.00 77.62 169 GLU A C 1
ATOM 1364 O O . GLU A 1 169 ? 15.068 1.326 -6.159 1.00 77.62 169 GLU A O 1
ATOM 1369 N N . MET A 1 170 ? 13.547 1.863 -7.720 1.00 74.69 170 MET A N 1
ATOM 1370 C CA . MET A 1 170 ? 14.281 1.245 -8.826 1.00 74.69 170 MET A CA 1
ATOM 1371 C C . MET A 1 170 ? 15.651 1.893 -9.044 1.00 74.69 170 MET A C 1
ATOM 1373 O O . MET A 1 170 ? 16.637 1.180 -9.179 1.00 74.69 170 MET A O 1
ATOM 1377 N N . ALA A 1 171 ? 15.745 3.225 -9.031 1.00 76.50 171 ALA A N 1
ATOM 1378 C CA . ALA A 1 171 ? 17.024 3.918 -9.184 1.00 76.50 171 ALA A CA 1
ATOM 1379 C C . ALA A 1 171 ? 18.017 3.586 -8.050 1.00 76.50 171 ALA A C 1
ATOM 1381 O O . ALA A 1 171 ? 19.195 3.374 -8.320 1.00 76.50 171 ALA A O 1
ATOM 1382 N N . GLU A 1 172 ? 17.547 3.481 -6.800 1.00 79.31 172 GLU A N 1
ATOM 1383 C CA . GLU A 1 172 ? 18.361 3.073 -5.640 1.00 79.31 172 GLU A CA 1
ATOM 1384 C C . GLU A 1 172 ? 18.856 1.618 -5.724 1.00 79.31 172 GLU A C 1
ATOM 1386 O O . GLU A 1 172 ? 19.839 1.269 -5.075 1.00 79.31 172 GLU A O 1
ATOM 1391 N N . LEU A 1 173 ? 18.199 0.743 -6.492 1.00 74.75 173 LEU A N 1
ATOM 1392 C CA . LEU A 1 173 ? 18.691 -0.625 -6.680 1.00 74.75 173 LEU A CA 1
ATOM 1393 C C . LEU A 1 173 ? 19.961 -0.648 -7.532 1.00 74.75 173 LEU A C 1
ATOM 1395 O O . LEU A 1 173 ? 20.901 -1.358 -7.183 1.00 74.75 173 LEU A O 1
ATOM 1399 N N . PHE A 1 174 ? 20.026 0.156 -8.596 1.00 71.12 174 PHE A N 1
ATOM 1400 C CA . PHE A 1 174 ? 21.166 0.155 -9.519 1.00 71.12 174 PHE A CA 1
ATOM 1401 C C . PHE A 1 174 ? 22.383 0.949 -9.031 1.00 71.12 174 PHE A C 1
ATOM 1403 O O . PHE A 1 174 ? 23.462 0.819 -9.604 1.00 71.12 174 PHE A O 1
ATOM 1410 N N . THR A 1 175 ? 22.259 1.723 -7.948 1.00 77.75 175 THR A N 1
ATOM 1411 C CA . THR A 1 175 ? 23.432 2.319 -7.285 1.00 77.75 175 THR A CA 1
ATOM 1412 C C . THR A 1 175 ? 24.262 1.280 -6.531 1.00 77.75 175 THR A C 1
ATOM 1414 O O . THR A 1 175 ? 25.430 1.524 -6.233 1.00 77.75 175 THR A O 1
ATOM 1417 N N . LYS A 1 176 ? 23.694 0.105 -6.232 1.00 78.12 176 LYS A N 1
ATOM 1418 C CA . LYS A 1 176 ? 24.417 -0.987 -5.578 1.00 78.12 176 LYS A CA 1
ATOM 1419 C C . LYS A 1 176 ? 25.382 -1.661 -6.565 1.00 78.12 176 LYS A C 1
ATOM 1421 O O . LYS A 1 176 ? 24.980 -1.969 -7.688 1.00 78.12 176 LYS A O 1
ATOM 1426 N N . PRO A 1 177 ? 26.618 -1.990 -6.148 1.00 75.56 177 PRO A N 1
ATOM 1427 C CA . PRO A 1 177 ? 27.639 -2.558 -7.036 1.00 75.56 177 PRO A CA 1
ATOM 1428 C C . PRO A 1 177 ? 27.253 -3.926 -7.623 1.00 75.56 177 PRO A C 1
ATOM 1430 O O . PRO A 1 177 ? 27.693 -4.275 -8.713 1.00 75.56 177 PRO A O 1
ATOM 1433 N N . GLU A 1 178 ? 26.398 -4.683 -6.934 1.00 77.81 178 GLU A N 1
ATOM 1434 C CA . GLU A 1 178 ? 25.854 -5.960 -7.413 1.00 77.81 178 GLU A CA 1
ATOM 1435 C C . GLU A 1 178 ? 24.968 -5.792 -8.657 1.00 77.81 178 GLU A C 1
ATOM 1437 O O . GLU A 1 178 ? 24.985 -6.631 -9.556 1.00 77.81 178 GLU A O 1
ATOM 1442 N N . TYR A 1 179 ? 24.217 -4.689 -8.723 1.00 71.12 179 TYR A N 1
ATOM 1443 C CA . TYR A 1 179 ? 23.213 -4.434 -9.757 1.00 71.12 179 TYR A CA 1
ATOM 1444 C C . TYR A 1 179 ? 23.664 -3.377 -10.769 1.00 71.12 179 TYR A C 1
ATOM 1446 O O . TYR A 1 179 ? 23.036 -3.239 -11.814 1.00 71.12 179 TYR A O 1
ATOM 1454 N N . SER A 1 180 ? 24.770 -2.672 -10.520 1.00 73.62 180 SER A N 1
ATOM 1455 C CA . SER A 1 180 ? 25.312 -1.649 -11.426 1.00 73.62 180 SER A CA 1
ATOM 1456 C C . SER A 1 180 ? 25.604 -2.203 -12.824 1.00 73.62 180 SER A C 1
ATOM 1458 O O . SER A 1 180 ? 25.340 -1.547 -13.831 1.00 73.62 180 SER A O 1
ATOM 1460 N N . LYS A 1 181 ? 26.045 -3.465 -12.911 1.00 78.12 181 LYS A N 1
ATOM 1461 C CA . LYS A 1 181 ? 26.269 -4.166 -14.185 1.00 78.12 181 LYS A CA 1
ATOM 1462 C C . LYS A 1 181 ? 24.982 -4.364 -14.992 1.00 78.12 181 LYS A C 1
ATOM 1464 O O . LYS A 1 181 ? 25.048 -4.488 -16.209 1.00 78.12 181 LYS A O 1
ATOM 1469 N N . LEU A 1 182 ? 23.818 -4.354 -14.340 1.00 76.69 182 LEU A N 1
ATOM 1470 C CA . LEU A 1 182 ? 22.493 -4.526 -14.946 1.00 76.69 182 LEU A CA 1
ATOM 1471 C C . LEU A 1 182 ? 21.821 -3.188 -15.300 1.00 76.69 182 LEU A C 1
ATOM 1473 O O . LEU A 1 182 ? 20.671 -3.175 -15.737 1.00 76.69 182 LEU A O 1
ATOM 1477 N N . GLN A 1 183 ? 22.524 -2.060 -15.155 1.00 76.44 183 GLN A N 1
ATOM 1478 C CA . GLN A 1 183 ? 21.999 -0.726 -15.469 1.00 76.44 183 GLN A CA 1
ATOM 1479 C C . GLN A 1 183 ? 21.474 -0.620 -16.908 1.00 76.44 183 GLN A C 1
ATOM 1481 O O . GLN A 1 183 ? 20.482 0.062 -17.159 1.00 76.44 183 GLN A O 1
ATOM 1486 N N . HIS A 1 184 ? 22.107 -1.318 -17.853 1.00 74.06 184 HIS A N 1
ATOM 1487 C CA . HIS A 1 184 ? 21.670 -1.357 -19.248 1.00 74.06 184 HIS A CA 1
ATOM 1488 C C . HIS A 1 184 ? 20.257 -1.947 -19.400 1.00 74.06 184 HIS A C 1
ATOM 1490 O O . HIS A 1 184 ? 19.476 -1.426 -20.188 1.00 74.06 184 HIS A O 1
ATOM 1496 N N . LEU A 1 185 ? 19.881 -2.946 -18.591 1.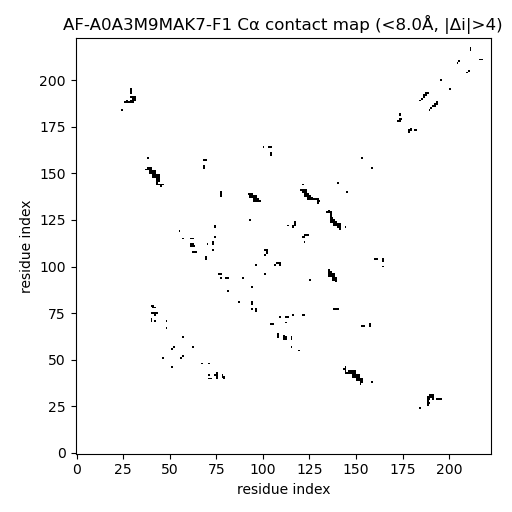00 71.62 185 LEU A N 1
ATOM 1497 C CA . LEU A 1 185 ? 18.529 -3.514 -18.593 1.00 71.62 185 LEU A CA 1
ATOM 1498 C C . LEU A 1 185 ? 17.506 -2.488 -18.094 1.00 71.62 185 LEU A C 1
ATOM 1500 O O . LEU A 1 185 ? 16.463 -2.295 -18.714 1.00 71.62 185 LEU A O 1
ATOM 1504 N N . TYR A 1 186 ? 17.815 -1.760 -17.018 1.00 71.62 186 TYR A N 1
ATOM 1505 C CA . TYR A 1 186 ? 16.956 -0.658 -16.572 1.00 71.62 186 TYR A CA 1
ATOM 1506 C C . TYR A 1 186 ? 16.788 0.415 -17.644 1.00 71.62 186 TYR A C 1
ATOM 1508 O O . TYR A 1 186 ? 15.699 0.944 -17.852 1.00 71.62 186 TYR A O 1
ATOM 1516 N N . ASP A 1 187 ? 17.868 0.740 -18.339 1.00 73.12 187 ASP A N 1
ATOM 1517 C CA . ASP A 1 187 ? 17.847 1.718 -19.411 1.00 73.12 187 ASP A CA 1
ATOM 1518 C C . ASP A 1 187 ? 17.004 1.246 -20.603 1.00 73.12 187 ASP A C 1
ATOM 1520 O O . ASP A 1 187 ? 16.242 2.037 -21.159 1.00 73.12 187 ASP A O 1
ATOM 1524 N N . TRP A 1 188 ? 17.080 -0.035 -20.963 1.00 69.88 188 TRP A N 1
ATOM 1525 C CA . TRP A 1 188 ? 16.268 -0.631 -22.024 1.00 69.88 188 TRP A CA 1
ATOM 1526 C C . TRP A 1 188 ? 14.785 -0.612 -21.669 1.00 69.88 188 TRP A C 1
ATOM 1528 O O . TRP A 1 188 ? 13.963 -0.082 -22.417 1.00 69.88 188 TRP A O 1
ATOM 1538 N N . PHE A 1 189 ? 14.440 -1.113 -20.489 1.00 63.91 189 PHE A N 1
ATOM 1539 C CA . PHE A 1 189 ? 13.052 -1.401 -20.151 1.00 63.91 189 PHE A CA 1
ATOM 1540 C C . PHE A 1 189 ? 12.359 -0.279 -19.379 1.00 63.91 189 PHE A C 1
ATOM 1542 O O . PHE A 1 189 ? 11.180 -0.014 -19.594 1.00 63.91 189 PHE A O 1
ATOM 1549 N N . GLY A 1 190 ? 13.096 0.425 -18.522 1.00 63.22 190 GLY A N 1
ATOM 1550 C CA . GLY A 1 190 ? 12.600 1.515 -17.684 1.00 63.22 190 GLY A CA 1
ATOM 1551 C C . GLY A 1 190 ? 12.575 2.873 -18.379 1.00 63.22 190 GLY A C 1
ATOM 1552 O O . GLY A 1 190 ? 11.628 3.631 -18.181 1.00 63.22 190 GLY A O 1
ATOM 1553 N N . LYS A 1 191 ? 13.583 3.190 -19.206 1.00 66.00 191 LYS A N 1
ATOM 1554 C CA . LYS A 1 191 ? 13.606 4.445 -19.986 1.00 66.00 191 LYS A CA 1
ATOM 1555 C C . LYS A 1 191 ? 12.942 4.308 -21.358 1.00 66.00 191 LYS A C 1
ATOM 1557 O O . LYS A 1 191 ? 12.831 5.308 -22.059 1.00 66.00 191 LYS A O 1
ATOM 1562 N N . GLY A 1 192 ? 12.476 3.108 -21.715 1.00 63.94 192 GLY A N 1
ATOM 1563 C CA . GLY A 1 192 ? 11.825 2.830 -22.995 1.00 63.94 192 GLY A CA 1
ATOM 1564 C C . GLY A 1 192 ? 12.768 2.937 -24.189 1.00 63.94 192 GLY A C 1
ATOM 1565 O O . GLY A 1 192 ? 12.327 3.326 -25.259 1.00 63.94 192 GLY A O 1
ATOM 1566 N N . LYS A 1 193 ? 14.056 2.615 -24.002 1.00 66.31 193 LYS A N 1
ATOM 1567 C CA . LYS A 1 193 ? 15.006 2.451 -25.116 1.00 66.31 193 LYS A CA 1
ATOM 1568 C C . LYS A 1 193 ? 14.793 1.128 -25.866 1.00 66.31 193 LYS A C 1
ATOM 1570 O O . LYS A 1 193 ? 15.412 0.914 -26.900 1.00 66.31 193 LYS A O 1
ATOM 1575 N N . LEU A 1 194 ? 13.963 0.234 -25.324 1.00 63.56 194 LEU A N 1
ATOM 1576 C CA . LEU A 1 194 ? 13.481 -0.948 -26.018 1.00 63.56 194 LEU A CA 1
ATOM 1577 C C . LEU A 1 194 ? 12.197 -0.611 -26.781 1.00 63.56 194 LEU A C 1
ATOM 1579 O O . LEU A 1 194 ? 11.124 -0.478 -26.186 1.00 63.56 194 LEU A O 1
ATOM 1583 N N . GLU A 1 195 ? 12.316 -0.535 -28.098 1.00 64.81 195 GLU A N 1
ATOM 1584 C CA . GLU A 1 195 ? 11.183 -0.509 -29.012 1.00 64.81 195 GLU A CA 1
ATOM 1585 C C . GLU A 1 195 ? 10.964 -1.933 -29.532 1.00 64.81 195 GLU A C 1
ATOM 1587 O O . GLU A 1 195 ? 11.863 -2.553 -30.097 1.00 64.81 195 GLU A O 1
ATOM 1592 N N . LEU A 1 196 ? 9.782 -2.492 -29.266 1.00 65.50 196 LEU A N 1
ATOM 1593 C CA . LEU A 1 196 ? 9.355 -3.742 -29.887 1.00 65.50 196 LEU A CA 1
ATOM 1594 C C . LEU A 1 196 ? 8.711 -3.387 -31.222 1.00 65.50 196 LEU A C 1
ATOM 1596 O O . LEU A 1 196 ? 7.677 -2.719 -31.237 1.00 65.50 196 LEU A O 1
ATOM 1600 N N . ASP A 1 197 ? 9.298 -3.857 -32.318 1.00 78.12 197 ASP A N 1
ATOM 1601 C CA . ASP A 1 197 ? 8.664 -3.790 -33.630 1.00 78.12 197 ASP A CA 1
ATOM 1602 C C . ASP A 1 197 ? 7.498 -4.787 -33.673 1.00 78.12 197 ASP A C 1
ATOM 1604 O O . ASP A 1 197 ? 7.660 -5.993 -33.874 1.00 78.12 197 ASP A O 1
ATOM 1608 N N . ILE A 1 198 ? 6.302 -4.268 -33.403 1.00 79.62 198 ILE A N 1
ATOM 1609 C CA . ILE A 1 198 ? 5.069 -5.055 -33.347 1.00 79.62 198 ILE A CA 1
ATOM 1610 C C . ILE A 1 198 ? 4.761 -5.663 -34.719 1.00 79.62 198 ILE A C 1
ATOM 1612 O O . ILE A 1 198 ? 4.193 -6.753 -34.773 1.00 79.62 198 ILE A O 1
ATOM 1616 N N . GLU A 1 199 ? 5.135 -4.991 -35.807 1.00 78.38 199 GLU A N 1
ATOM 1617 C CA . GLU A 1 199 ? 4.813 -5.432 -37.159 1.00 78.38 199 GLU A CA 1
ATOM 1618 C C . GLU A 1 199 ? 5.697 -6.614 -37.557 1.00 78.38 199 GLU A C 1
ATOM 1620 O O . GLU A 1 199 ? 5.176 -7.657 -37.950 1.00 78.38 199 GLU A O 1
ATOM 1625 N N . ALA A 1 200 ? 7.003 -6.530 -37.288 1.00 77.00 200 ALA A N 1
ATOM 1626 C CA . ALA A 1 200 ? 7.921 -7.653 -37.471 1.00 77.00 200 ALA A CA 1
ATOM 1627 C C . ALA A 1 200 ? 7.550 -8.861 -36.587 1.00 77.00 200 ALA A C 1
ATOM 1629 O O . ALA A 1 200 ? 7.589 -10.010 -37.034 1.00 77.00 200 ALA A O 1
ATOM 1630 N N . VAL A 1 201 ? 7.131 -8.626 -35.334 1.00 77.81 201 VAL A N 1
ATOM 1631 C CA . VAL A 1 201 ? 6.662 -9.699 -34.438 1.00 77.81 201 VAL A CA 1
ATOM 1632 C C . VAL A 1 201 ? 5.375 -10.335 -34.965 1.00 77.81 201 VAL A C 1
ATOM 1634 O O . VAL A 1 201 ? 5.249 -11.560 -34.950 1.00 77.81 201 VAL A O 1
ATOM 1637 N N . ARG A 1 202 ? 4.417 -9.539 -35.452 1.00 78.19 202 ARG A N 1
ATOM 1638 C CA . ARG A 1 202 ? 3.180 -10.046 -36.065 1.00 78.19 202 ARG A CA 1
ATOM 1639 C C . ARG A 1 202 ? 3.468 -10.850 -37.321 1.00 78.19 202 ARG A C 1
ATOM 1641 O O . ARG A 1 202 ? 2.924 -11.941 -37.463 1.00 78.19 202 ARG A O 1
ATOM 1648 N N . GLU A 1 203 ? 4.328 -10.350 -38.199 1.00 85.25 203 GLU A N 1
ATOM 1649 C CA . GLU A 1 203 ? 4.736 -11.045 -39.415 1.00 85.25 203 GLU A CA 1
ATOM 1650 C C . GLU A 1 203 ? 5.410 -12.384 -39.085 1.00 85.25 203 GLU A C 1
ATOM 1652 O O . GLU A 1 203 ? 5.041 -13.419 -39.643 1.00 85.25 203 GLU A O 1
ATOM 1657 N N . TYR A 1 204 ? 6.327 -12.402 -38.114 1.00 81.19 204 TYR A N 1
ATOM 1658 C CA . TYR A 1 204 ? 6.969 -13.625 -37.636 1.00 81.19 204 TYR A CA 1
ATOM 1659 C C . TYR A 1 204 ? 5.965 -14.614 -37.033 1.00 81.19 204 TYR A C 1
ATOM 1661 O O . TYR A 1 204 ? 5.984 -15.796 -37.377 1.00 81.19 204 TYR A O 1
ATOM 1669 N N . LEU A 1 205 ? 5.060 -14.163 -36.159 1.00 81.81 205 LEU A N 1
ATOM 1670 C CA . LEU A 1 205 ? 4.040 -15.024 -35.554 1.00 81.81 205 LEU A CA 1
ATOM 1671 C C . LEU A 1 205 ? 3.088 -15.586 -36.613 1.00 81.81 205 LEU A C 1
ATOM 1673 O O . LEU A 1 205 ? 2.805 -16.782 -36.597 1.00 81.81 205 LEU A O 1
ATOM 1677 N N . ASN A 1 206 ? 2.651 -14.766 -37.567 1.00 80.44 206 ASN A N 1
ATOM 1678 C CA . ASN A 1 206 ? 1.811 -15.206 -38.677 1.00 80.44 206 ASN A CA 1
ATOM 1679 C C . ASN A 1 206 ? 2.547 -16.240 -39.539 1.00 80.44 206 ASN A C 1
ATOM 1681 O O . ASN A 1 206 ? 2.004 -17.301 -39.840 1.00 80.44 206 ASN A O 1
ATOM 1685 N N . ASN A 1 207 ? 3.816 -15.996 -39.863 1.00 77.12 207 ASN A N 1
ATOM 1686 C CA . ASN A 1 207 ? 4.625 -16.921 -40.649 1.00 77.12 207 ASN A CA 1
ATOM 1687 C C . ASN A 1 207 ? 4.952 -18.226 -39.909 1.00 77.12 207 ASN A C 1
ATOM 1689 O O . ASN A 1 207 ? 4.975 -19.278 -40.538 1.00 77.12 207 ASN A O 1
ATOM 1693 N N . THR A 1 208 ? 5.167 -18.197 -38.595 1.00 74.12 208 THR A N 1
ATOM 1694 C CA . THR A 1 208 ? 5.621 -19.371 -37.831 1.00 74.12 208 THR A CA 1
ATOM 1695 C C . THR A 1 208 ? 4.448 -20.186 -37.271 1.00 74.12 208 THR A C 1
ATOM 1697 O O . THR A 1 208 ? 4.463 -21.415 -37.324 1.00 74.12 208 THR A O 1
ATOM 1700 N N . LEU A 1 209 ? 3.385 -19.529 -36.790 1.00 64.19 209 LEU A N 1
ATOM 1701 C CA . LEU A 1 209 ? 2.226 -20.191 -36.177 1.00 64.19 209 LEU A CA 1
ATOM 1702 C C . LEU A 1 209 ? 1.140 -20.572 -37.191 1.00 64.19 209 LEU A C 1
ATOM 1704 O O . LEU A 1 209 ? 0.523 -21.626 -37.029 1.00 64.19 209 LEU A O 1
ATOM 1708 N N . LEU A 1 210 ? 0.896 -19.773 -38.242 1.00 58.78 210 LEU A N 1
ATOM 1709 C CA . LEU A 1 210 ? -0.136 -20.107 -39.239 1.00 58.78 210 LEU A CA 1
ATOM 1710 C C . LEU A 1 210 ? 0.378 -21.118 -40.271 1.00 58.78 210 LEU A C 1
ATOM 1712 O O . LEU A 1 210 ? -0.361 -22.029 -40.641 1.00 58.78 210 LEU A O 1
ATOM 1716 N N . LYS A 1 211 ? 1.659 -21.053 -40.665 1.00 55.94 211 LYS A N 1
ATOM 1717 C CA . LYS A 1 211 ? 2.258 -22.065 -41.561 1.00 55.94 211 LYS A CA 1
ATOM 1718 C C . LYS A 1 211 ? 2.561 -23.386 -40.838 1.00 55.94 211 LYS A C 1
ATOM 1720 O O . LYS A 1 211 ? 2.491 -24.443 -41.459 1.00 55.94 211 LYS A O 1
ATOM 1725 N N . GLY A 1 212 ? 2.823 -23.351 -39.526 1.00 51.75 212 GLY A N 1
ATOM 1726 C CA . GLY A 1 212 ? 3.007 -24.548 -38.692 1.00 51.75 212 GLY A CA 1
ATOM 1727 C C . GLY A 1 212 ? 1.723 -25.359 -38.467 1.00 51.75 212 GLY A C 1
ATOM 1728 O O . GLY A 1 212 ? 1.782 -26.579 -38.347 1.00 51.75 212 GLY A O 1
ATOM 1729 N N . LYS A 1 213 ? 0.539 -24.728 -38.491 1.00 49.03 213 LYS A N 1
ATOM 1730 C CA . LYS A 1 213 ? -0.748 -25.452 -38.445 1.00 49.03 213 LYS A CA 1
ATOM 1731 C C . LYS A 1 213 ? -1.050 -26.234 -39.730 1.00 49.03 213 LYS A C 1
ATOM 1733 O O . LYS A 1 213 ? -1.776 -27.219 -39.666 1.00 49.03 213 LYS A O 1
ATOM 1738 N N . ALA A 1 214 ? -0.468 -25.844 -40.868 1.00 50.12 214 ALA A N 1
ATOM 1739 C CA . ALA A 1 214 ? -0.623 -26.550 -42.144 1.00 50.12 214 ALA A CA 1
ATOM 1740 C C . ALA A 1 214 ? 0.285 -27.790 -42.279 1.00 50.12 214 ALA A C 1
ATOM 1742 O O . ALA A 1 214 ? 0.068 -28.627 -43.150 1.00 50.12 214 ALA A O 1
ATOM 1743 N N . LYS A 1 215 ? 1.304 -27.936 -41.423 1.00 48.72 215 LYS A N 1
ATOM 1744 C CA . LYS A 1 215 ? 2.206 -29.095 -41.402 1.00 48.72 215 LYS A CA 1
ATOM 1745 C C . LYS A 1 215 ? 2.415 -29.509 -39.952 1.00 48.72 215 LYS A C 1
ATOM 1747 O O . LYS A 1 215 ? 3.274 -28.945 -39.289 1.00 48.72 215 LYS A O 1
ATOM 1752 N N . GLY A 1 216 ? 1.629 -30.467 -39.459 1.00 48.38 216 GLY A N 1
ATOM 1753 C CA . GLY A 1 216 ? 1.615 -30.940 -38.067 1.00 48.38 216 GLY A CA 1
ATOM 1754 C C . GLY A 1 216 ? 2.944 -31.490 -37.521 1.00 48.38 216 GLY A C 1
ATOM 1755 O O . GLY A 1 216 ? 3.048 -32.670 -37.207 1.00 48.38 216 GLY A O 1
ATOM 1756 N N . LYS A 1 217 ? 3.959 -30.642 -37.353 1.00 46.81 217 LYS A N 1
ATOM 1757 C CA . LYS A 1 217 ? 5.203 -30.932 -36.638 1.00 46.81 217 LYS A CA 1
ATOM 1758 C C . LYS A 1 217 ? 5.515 -29.762 -35.713 1.00 46.81 217 LYS A C 1
ATOM 1760 O O . LYS A 1 217 ? 5.722 -28.639 -36.162 1.00 46.81 217 LYS A O 1
ATOM 1765 N N . ARG A 1 218 ? 5.541 -30.032 -34.406 1.00 45.56 218 ARG A N 1
ATOM 1766 C CA . ARG A 1 218 ? 6.028 -29.076 -33.403 1.00 45.56 218 ARG A CA 1
ATOM 1767 C C . ARG A 1 218 ? 7.533 -28.857 -33.615 1.00 45.56 218 ARG A C 1
ATOM 1769 O O . ARG A 1 218 ? 8.260 -29.848 -33.622 1.00 45.56 218 ARG A O 1
ATOM 1776 N N . PRO A 1 219 ? 8.015 -27.610 -33.739 1.00 45.28 219 PRO A N 1
ATOM 1777 C CA . PRO A 1 219 ? 9.432 -27.306 -33.749 1.00 45.28 219 PRO A CA 1
ATOM 1778 C C . PRO A 1 219 ? 9.830 -26.909 -32.328 1.00 45.28 219 PRO A C 1
ATOM 1780 O O . PRO A 1 219 ? 9.926 -25.734 -32.003 1.00 45.28 219 PRO A O 1
ATOM 1783 N N . PHE A 1 220 ? 10.013 -27.883 -31.446 1.00 46.38 220 PHE A N 1
ATOM 1784 C CA . PHE A 1 220 ? 10.865 -27.656 -30.285 1.00 46.38 220 PHE A CA 1
ATOM 1785 C C . PHE A 1 220 ? 11.957 -28.713 -30.350 1.00 46.38 220 PHE A C 1
ATOM 1787 O O . PHE A 1 220 ? 11.625 -29.899 -30.305 1.00 46.38 220 PHE A O 1
ATOM 1794 N N . PRO A 1 221 ? 13.232 -28.327 -30.522 1.00 45.28 221 PRO A N 1
ATOM 1795 C CA . PRO A 1 221 ? 14.313 -29.264 -30.299 1.00 45.28 221 PRO A CA 1
ATOM 1796 C C . PRO A 1 221 ? 14.273 -29.626 -28.814 1.00 45.28 221 PRO A C 1
ATOM 1798 O O . PRO A 1 221 ? 14.367 -28.760 -27.945 1.00 45.28 221 PRO A O 1
ATOM 1801 N N . SER A 1 222 ? 14.043 -30.906 -28.542 1.00 39.59 222 SER A N 1
ATOM 1802 C CA . SER A 1 222 ? 14.288 -31.507 -27.238 1.00 39.59 222 SER A CA 1
ATOM 1803 C C . SER A 1 222 ? 15.751 -31.263 -26.877 1.00 39.59 222 SER A C 1
ATOM 1805 O O . SER A 1 222 ? 16.637 -31.762 -27.574 1.00 39.59 222 SER A O 1
ATOM 1807 N N . ALA A 1 223 ? 15.967 -30.443 -25.850 1.00 37.84 223 ALA A N 1
ATOM 1808 C CA . ALA A 1 223 ? 17.219 -30.388 -25.108 1.00 37.84 223 ALA A CA 1
ATOM 1809 C C . ALA A 1 223 ? 17.275 -31.551 -24.113 1.00 37.84 223 ALA A C 1
ATOM 1811 O O . ALA A 1 223 ? 16.191 -31.922 -23.600 1.00 37.84 223 ALA A O 1
#

Solvent-accessible surface area (backbone atoms only — not comparable to full-atom values): 13732 Å² total; per-residue (Å²): 141,84,82,83,83,81,82,79,76,83,90,79,87,78,79,88,91,68,90,79,72,72,77,85,72,75,79,67,64,57,42,72,76,53,67,80,59,70,73,58,41,46,34,38,61,79,63,52,69,70,63,45,45,69,78,54,63,78,56,94,75,43,48,60,73,89,45,69,59,50,50,53,47,62,69,12,40,54,56,48,54,48,72,73,37,78,82,64,83,43,76,94,67,44,29,76,48,58,65,71,63,42,37,63,59,59,29,93,36,40,61,34,50,51,51,49,33,38,77,71,56,54,30,44,67,84,47,99,61,70,41,90,98,76,40,59,36,29,34,30,60,29,76,88,47,55,80,61,63,39,78,42,80,57,54,72,72,57,47,53,45,45,54,51,41,54,53,50,55,55,54,60,50,39,73,35,80,89,36,40,84,50,43,64,56,48,45,30,27,68,71,38,69,43,78,79,62,62,64,63,50,48,52,49,47,49,58,55,57,58,53,36,70,77,47,94,60,85,91,67,85,84,126

Foldseek 3Di:
DDDDDDDDDDPDPDDDDDPPPPLVQPQFDQCVPCLVDFPWFWAQPPDDPVVLCVVQPQDDPLADPDDVLLLSCLRRVLVVQCVSCVVPPDDPSWDFDDPVLSCQQNNPRSVSSVVSCCVSQQKPWPDPDDDPPPGGTIIDGHPVRPDHIDIDGGDPVSSVSNVVSVVVVVVVVCVDPVCVVVVVSCCVRVVSVPDDPVVVVVVVCCVPVVVCVVPVDDPDPDD

Secondary structure (DSSP, 8-state):
-PPP------S----SSS---GGGT---S-HHHHTTS--EEEEETT--HHHHHHHSPPPTTTSSS--HHHHHHHHHHHHHHHHH-TT---GGG-EEE-HHHHHHHT-TTHHHHHHHHHHTTSEEES-S--BTTTBPEEEEE-GGG-S-EEEEEPPHHHHHHHHHHHHHHHHHHHTSHHHHTTHHHHHHHHTT-----HHHHHHHHIIIIIHHHTS--------

Sequence (223 aa):
MQKAITTDIPKGILKEGKPFCWYCIGQTLPINNLIKHQLKIRIPLKFNLDEHLLKYPPEKGEIKNLDKDRLLYAVGLPITIRANNKDLRTWSGWVPVNAKTLMAVIGNGYKGSLDYFVRTGVLETANNQYIVGAQSTLYRHTEPYRGDYRLVELGRKFKAKLAKAKRKEMAELFTKPEYSKLQHLYDWFGKGKLELDIEAVREYLNNTLLKGKAKGKRPFPSA

Radius of gyration: 22.93 Å; Cα contacts (8 Å, |Δi|>4): 188; chains: 1; bounding box: 52×45×66 Å